Protein AF-A0A2N0TTB9-F1 (afdb_monomer)

Mean predicted aligned error: 6.31 Å

Secondary structure (DSSP, 8-state):
-HHHHHHHHHHHHHHHHHHHHHHHHHHTTT-HHHHHHHHHHHHHHHHHHHT-----PPP-GGGGHHHHHHHHHHHHHHIIIIIS---HHHHHHHHHHHHHHGGGT-TT-HHHHHHHHHHHHHHHHHTS-TTT--SHHHHHHHHHHHHHHHHHTTTSSTT-TTHHHHHHHHHHHHHHHHHHHH-

Solvent-accessible surface area (backbone atoms only — not comparable to full-atom values): 9652 Å² total; per-residue (Å²): 114,69,71,57,53,43,53,51,45,54,50,49,56,51,50,53,53,51,53,51,54,50,52,51,47,68,77,38,69,90,37,67,70,59,47,51,55,50,52,53,51,52,51,52,52,50,54,51,62,75,66,54,72,81,58,87,68,83,88,55,87,75,55,60,59,41,33,56,36,11,46,53,22,17,53,54,11,29,42,36,18,67,73,68,61,61,34,36,67,55,21,25,51,51,53,35,54,58,37,62,54,52,27,71,80,43,77,84,44,68,67,43,63,54,38,29,65,24,22,35,25,14,9,52,42,17,30,51,53,55,89,81,44,76,44,68,68,54,43,54,54,19,37,54,47,20,30,52,50,48,60,61,34,61,55,50,62,71,93,45,84,62,55,50,54,52,40,20,51,52,18,45,53,52,42,48,53,52,52,69,70,78,102

Sequence (183 aa):
MTKIFRRLSFFILILVQFTFLLAIFFDKMNAPLVLIFIGVISVLVSIAYFKAPREEERFFIKDFYLILFAVTGAITTFYINTGLKLGPVIAAGFIGTLASFVPSINKKSKLLKELPPAVYCGAFVGMTSANVAPNLKFILFAEFIAGSILILSKNIFNGFGGKLGTIAFTSIAISSIILYTLF

Radius of gyration: 16.98 Å; Cα contacts (8 Å, |Δi|>4): 218; chains: 1; bounding box: 48×38×42 Å

Foldseek 3Di:
DLVVLQVVLLVVLLVLVVVVLVVVCVVCVVPVVVNVVSVVVNVVVVVCSVPWDQDDDDQDPVLLVLLVLLLVLQVQLLCCCPVVVPALVCSLVVQLVVLVCQCVVPVPDPVSVSNSLSSSLSSLLNRDDCVLVVDVVLSSQLSNQLSVSCSSCVRPCVVNPPVSNSSSVVSSVVSSCVPVVVD

pLDDT: mean 86.35, std 11.21, range [49.69, 98.06]

Structure (mmCIF, N/CA/C/O backbone):
data_AF-A0A2N0TTB9-F1
#
_entry.id   AF-A0A2N0TTB9-F1
#
loop_
_atom_site.group_PDB
_atom_site.id
_atom_site.type_symbol
_atom_site.label_atom_id
_atom_site.label_alt_id
_atom_site.label_comp_id
_atom_site.label_asym_id
_atom_site.label_entity_id
_atom_site.label_seq_id
_atom_site.pdbx_PDB_ins_code
_atom_site.Cartn_x
_atom_site.Cartn_y
_atom_site.Cartn_z
_atom_site.occupancy
_atom_site.B_iso_or_equiv
_atom_site.auth_seq_id
_atom_site.auth_comp_id
_atom_site.auth_asym_id
_atom_site.auth_atom_id
_atom_site.pdbx_PDB_model_num
ATOM 1 N N . MET A 1 1 ? 3.063 -12.570 23.871 1.00 49.69 1 MET A N 1
ATOM 2 C CA . MET A 1 1 ? 3.314 -12.656 22.410 1.00 49.69 1 MET A CA 1
ATOM 3 C C . MET A 1 1 ? 3.130 -11.327 21.670 1.00 49.69 1 MET A C 1
ATOM 5 O O . MET A 1 1 ? 3.977 -10.999 20.855 1.00 49.69 1 MET A O 1
ATOM 9 N N . THR A 1 2 ? 2.121 -10.505 21.975 1.00 61.12 2 THR A N 1
ATOM 10 C CA . THR A 1 2 ? 1.827 -9.233 21.268 1.00 61.12 2 THR A CA 1
ATOM 11 C C . THR A 1 2 ? 2.962 -8.193 21.238 1.00 61.12 2 THR A C 1
ATOM 13 O O . THR A 1 2 ? 3.153 -7.536 20.219 1.00 61.12 2 THR A O 1
ATOM 16 N N . LYS A 1 3 ? 3.777 -8.059 22.299 1.00 64.94 3 LYS A N 1
ATOM 17 C CA . LYS A 1 3 ? 4.901 -7.092 22.323 1.00 64.94 3 LYS A CA 1
ATOM 18 C C . LYS A 1 3 ? 6.015 -7.407 21.310 1.00 64.94 3 LYS A C 1
ATOM 20 O O . LYS A 1 3 ? 6.603 -6.473 20.767 1.00 64.94 3 LYS A O 1
ATOM 25 N N . ILE A 1 4 ? 6.294 -8.689 21.053 1.00 70.56 4 ILE A N 1
ATOM 26 C CA . ILE A 1 4 ? 7.334 -9.131 20.107 1.00 70.56 4 ILE A CA 1
ATOM 27 C C . ILE A 1 4 ? 6.884 -8.913 18.664 1.00 70.56 4 ILE A C 1
ATOM 29 O O . ILE A 1 4 ? 7.604 -8.267 17.912 1.00 70.56 4 ILE A O 1
ATOM 33 N N . PHE A 1 5 ? 5.658 -9.319 18.316 1.00 67.44 5 PHE A N 1
ATOM 34 C CA . PHE A 1 5 ? 5.084 -9.073 16.988 1.00 67.44 5 PHE A CA 1
ATOM 35 C C . PHE A 1 5 ? 4.996 -7.577 16.663 1.00 67.44 5 PHE A C 1
ATOM 37 O O . PHE A 1 5 ? 5.285 -7.167 15.539 1.00 67.44 5 PHE A O 1
ATOM 44 N N . ARG A 1 6 ? 4.682 -6.745 17.667 1.00 66.62 6 ARG A N 1
ATOM 45 C CA . ARG A 1 6 ? 4.667 -5.285 17.528 1.00 66.62 6 ARG A CA 1
ATOM 46 C C . ARG A 1 6 ? 6.053 -4.716 17.232 1.00 66.62 6 ARG A C 1
ATOM 48 O O . ARG A 1 6 ? 6.199 -3.922 16.310 1.00 66.62 6 ARG A O 1
ATOM 55 N N . ARG A 1 7 ? 7.075 -5.111 18.003 1.00 71.50 7 ARG A N 1
ATOM 56 C CA . ARG A 1 7 ? 8.458 -4.676 17.739 1.00 71.50 7 ARG A CA 1
ATOM 57 C C . ARG A 1 7 ? 8.905 -5.123 16.354 1.00 71.50 7 ARG A C 1
ATOM 59 O O . ARG A 1 7 ? 9.425 -4.308 15.608 1.00 71.50 7 ARG A O 1
ATOM 66 N N . LEU A 1 8 ? 8.645 -6.377 16.005 1.00 75.81 8 LEU A N 1
ATOM 67 C CA . LEU A 1 8 ? 9.030 -6.955 14.724 1.00 75.81 8 LEU A CA 1
ATOM 68 C C . LEU A 1 8 ? 8.389 -6.203 13.547 1.00 75.81 8 LEU A C 1
ATOM 70 O O . LEU A 1 8 ? 9.103 -5.775 12.651 1.00 75.81 8 LEU A O 1
ATOM 74 N N . SER A 1 9 ? 7.085 -5.923 13.601 1.00 71.25 9 SER A N 1
ATOM 75 C CA . SER A 1 9 ? 6.390 -5.157 12.553 1.00 71.25 9 SER A CA 1
ATOM 76 C C . SER A 1 9 ? 6.892 -3.709 12.444 1.00 71.25 9 SER A C 1
ATOM 78 O O . SER A 1 9 ? 7.052 -3.196 11.341 1.00 71.25 9 SER A O 1
ATOM 80 N N . PHE A 1 10 ? 7.196 -3.053 13.571 1.00 76.56 10 PHE A N 1
ATOM 81 C CA . PHE A 1 10 ? 7.807 -1.717 13.583 1.00 76.56 10 PHE A CA 1
ATOM 82 C C . PHE A 1 10 ? 9.188 -1.719 12.911 1.00 76.56 10 PHE A C 1
ATOM 84 O O . PHE A 1 10 ? 9.447 -0.888 12.044 1.00 76.56 10 PHE A O 1
ATOM 91 N N . PHE A 1 11 ? 10.053 -2.673 13.272 1.00 80.06 11 PHE A N 1
ATOM 92 C CA . PHE A 1 11 ? 11.383 -2.804 12.672 1.00 80.06 11 PHE A CA 1
ATOM 93 C C . PHE A 1 11 ? 11.312 -3.136 11.181 1.00 80.06 11 PHE A C 1
ATOM 95 O O . PHE A 1 11 ? 12.057 -2.539 10.411 1.00 80.06 11 PHE A O 1
ATOM 102 N N . ILE A 1 12 ? 10.398 -4.019 10.765 1.00 79.56 12 ILE A N 1
ATOM 103 C CA . ILE A 1 12 ? 10.201 -4.362 9.350 1.00 79.56 12 ILE A CA 1
ATOM 104 C C . ILE A 1 12 ? 9.811 -3.126 8.540 1.00 79.56 12 ILE A C 1
ATOM 106 O O . ILE A 1 12 ? 10.448 -2.851 7.529 1.00 79.56 12 ILE A O 1
ATOM 110 N N . LEU A 1 13 ? 8.815 -2.351 8.983 1.00 76.56 13 LEU A N 1
ATOM 111 C CA . LEU A 1 13 ? 8.359 -1.172 8.236 1.00 76.56 13 LEU A CA 1
ATOM 112 C C . LEU A 1 13 ? 9.463 -0.118 8.089 1.00 76.56 13 LEU A C 1
ATOM 114 O O . LEU A 1 13 ? 9.643 0.442 7.009 1.00 76.56 13 LEU A O 1
ATOM 118 N N . ILE A 1 14 ? 10.236 0.117 9.152 1.00 81.81 14 ILE A N 1
ATOM 119 C CA . ILE A 1 14 ? 11.380 1.033 9.109 1.00 81.81 14 ILE A CA 1
ATOM 120 C C . ILE A 1 14 ? 12.448 0.510 8.149 1.00 81.81 14 ILE A C 1
ATOM 122 O O . ILE A 1 14 ? 12.920 1.256 7.293 1.00 81.81 14 ILE A O 1
ATOM 126 N N . LEU A 1 15 ? 12.810 -0.768 8.260 1.00 85.38 15 LEU A N 1
ATOM 127 C CA . LEU A 1 15 ? 13.840 -1.382 7.429 1.00 85.38 15 LEU A CA 1
ATOM 128 C C . LEU A 1 15 ? 13.467 -1.327 5.943 1.00 85.38 15 LEU A C 1
ATOM 130 O O . LEU A 1 15 ? 14.303 -0.957 5.120 1.00 85.38 15 LEU A O 1
ATOM 134 N N . VAL A 1 16 ? 12.211 -1.610 5.594 1.00 83.69 16 VAL A N 1
ATOM 135 C CA . VAL A 1 16 ? 11.727 -1.497 4.210 1.00 83.69 16 VAL A CA 1
ATOM 136 C C . VAL A 1 16 ? 11.787 -0.048 3.718 1.00 83.69 16 VAL A C 1
ATOM 138 O O . VAL A 1 16 ? 12.250 0.210 2.610 1.00 83.69 16 VAL A O 1
ATOM 141 N N . GLN A 1 17 ? 11.389 0.921 4.543 1.00 82.50 17 GLN A N 1
ATOM 142 C CA . GLN A 1 17 ? 11.438 2.330 4.150 1.00 82.50 17 GLN A CA 1
ATOM 143 C C . GLN A 1 17 ? 12.877 2.807 3.887 1.00 82.50 17 GLN A C 1
ATOM 145 O O . GLN A 1 17 ? 13.133 3.481 2.891 1.00 82.50 17 GLN A O 1
ATOM 150 N N . PHE A 1 18 ? 13.828 2.449 4.754 1.00 83.94 18 PHE A N 1
ATOM 151 C CA . PHE A 1 18 ? 15.233 2.832 4.582 1.00 83.94 18 PHE A CA 1
ATOM 152 C C . PHE A 1 18 ? 15.904 2.112 3.415 1.00 83.94 18 PHE A C 1
ATOM 154 O O . PHE A 1 18 ? 16.656 2.743 2.677 1.00 83.94 18 PHE A O 1
ATOM 161 N N . THR A 1 19 ? 15.618 0.824 3.209 1.00 86.25 19 THR A N 1
ATOM 162 C CA . THR A 1 19 ? 16.132 0.088 2.041 1.00 86.25 19 THR A CA 1
ATOM 163 C C . THR A 1 19 ? 15.615 0.687 0.736 1.00 86.25 19 THR A C 1
ATOM 165 O O . THR A 1 19 ? 16.394 0.853 -0.199 1.00 86.25 19 THR A O 1
ATOM 168 N N . PHE A 1 20 ? 14.351 1.114 0.689 1.00 84.12 20 PHE A N 1
ATOM 169 C CA . PHE A 1 20 ? 13.801 1.821 -0.466 1.00 84.12 20 PHE A CA 1
ATOM 170 C C . PHE A 1 20 ? 14.484 3.174 -0.714 1.00 84.12 20 PHE A C 1
ATOM 172 O O . PHE A 1 20 ? 14.891 3.460 -1.838 1.00 84.12 20 PHE A O 1
ATOM 179 N N . LEU A 1 21 ? 14.681 3.994 0.325 1.00 86.25 21 LEU A N 1
ATOM 180 C CA . LEU A 1 21 ? 15.388 5.276 0.189 1.00 86.25 21 LEU A CA 1
ATOM 181 C C . LEU A 1 21 ? 16.846 5.091 -0.259 1.00 86.25 21 LEU A C 1
ATOM 183 O O . LEU A 1 21 ? 17.324 5.849 -1.103 1.00 86.25 21 LEU A O 1
ATOM 187 N N . LEU A 1 22 ? 17.535 4.069 0.259 1.00 86.44 22 LEU A N 1
ATOM 188 C CA . LEU A 1 22 ? 18.883 3.701 -0.180 1.00 86.44 22 LEU A CA 1
ATOM 189 C C . LEU A 1 22 ? 18.901 3.260 -1.647 1.00 86.44 22 LEU A C 1
ATOM 191 O O . LEU A 1 22 ? 19.789 3.671 -2.387 1.00 86.44 22 LEU A O 1
ATOM 195 N N . ALA A 1 23 ? 17.914 2.480 -2.093 1.00 87.31 23 ALA A N 1
ATOM 196 C CA . ALA A 1 23 ? 17.815 2.074 -3.493 1.00 87.31 23 ALA A CA 1
ATOM 197 C C . ALA A 1 23 ? 17.676 3.287 -4.430 1.00 87.31 23 ALA A C 1
ATOM 199 O O . ALA A 1 23 ? 18.379 3.365 -5.436 1.00 87.31 23 ALA A O 1
ATOM 200 N N . ILE A 1 24 ? 16.841 4.273 -4.075 1.00 86.50 24 ILE A N 1
ATOM 201 C CA . ILE A 1 24 ? 16.707 5.508 -4.869 1.00 86.50 24 ILE A CA 1
ATOM 202 C C . ILE A 1 24 ? 18.015 6.311 -4.856 1.00 86.50 24 ILE A C 1
ATOM 204 O O . ILE A 1 24 ? 18.403 6.865 -5.884 1.00 86.50 24 ILE A O 1
ATOM 208 N N . PHE A 1 25 ? 18.712 6.367 -3.718 1.00 87.38 25 PHE A N 1
ATOM 209 C CA . PHE A 1 25 ? 20.001 7.052 -3.612 1.00 87.38 25 PHE A CA 1
ATOM 210 C C . PHE A 1 25 ? 21.026 6.492 -4.610 1.00 87.38 25 PHE A C 1
ATOM 212 O O . PHE A 1 25 ? 21.654 7.265 -5.334 1.00 87.38 25 PHE A O 1
ATOM 219 N N . PHE A 1 26 ? 21.149 5.163 -4.702 1.00 88.06 26 PHE A N 1
ATOM 220 C CA . PHE A 1 26 ? 22.044 4.516 -5.667 1.00 88.06 26 PHE A CA 1
ATOM 221 C C . PHE A 1 26 ? 21.595 4.717 -7.120 1.00 88.06 26 PHE A C 1
ATOM 223 O O . PHE A 1 26 ? 22.432 4.971 -7.983 1.00 88.06 26 PHE A O 1
ATOM 230 N N . ASP A 1 27 ? 20.290 4.676 -7.399 1.00 89.44 27 ASP A N 1
ATOM 231 C CA . ASP A 1 27 ? 19.760 4.873 -8.757 1.00 89.44 27 ASP A CA 1
ATOM 232 C C . ASP A 1 27 ? 19.931 6.319 -9.269 1.00 89.44 27 ASP A C 1
ATOM 234 O O . ASP A 1 27 ? 20.019 6.568 -10.473 1.00 89.44 27 ASP A O 1
ATOM 238 N N . LYS A 1 28 ? 19.986 7.303 -8.362 1.00 91.44 28 LYS A N 1
ATOM 239 C CA . LYS A 1 28 ? 20.002 8.739 -8.693 1.00 91.44 28 LYS A CA 1
ATOM 240 C C . LYS A 1 28 ? 21.283 9.464 -8.281 1.00 91.44 28 LYS A C 1
ATOM 242 O O . LYS A 1 28 ? 21.262 10.686 -8.137 1.00 91.44 28 LYS A O 1
ATOM 247 N N . MET A 1 29 ? 22.413 8.755 -8.194 1.00 87.88 29 MET A N 1
ATOM 248 C CA . MET A 1 29 ? 23.724 9.341 -7.850 1.00 87.88 29 MET A CA 1
ATOM 249 C C . MET A 1 29 ? 24.127 10.535 -8.733 1.00 87.88 29 MET A C 1
ATOM 251 O O . MET A 1 29 ? 24.797 11.451 -8.267 1.00 87.88 29 MET A O 1
ATOM 255 N N . ASN A 1 30 ? 23.674 10.565 -9.988 1.00 89.62 30 ASN A N 1
ATOM 256 C CA . ASN A 1 30 ? 24.011 11.625 -10.942 1.00 89.62 30 ASN A CA 1
ATOM 257 C C . ASN A 1 30 ? 23.133 12.888 -10.816 1.00 89.62 30 ASN A C 1
ATOM 259 O O . ASN A 1 30 ? 23.355 13.858 -11.536 1.00 89.62 30 ASN A O 1
ATOM 263 N N . ALA A 1 31 ? 22.125 12.897 -9.937 1.00 92.19 31 ALA A N 1
ATOM 264 C CA . ALA A 1 31 ? 21.161 13.989 -9.802 1.00 92.19 31 ALA A CA 1
ATOM 265 C C . ALA A 1 31 ? 21.241 14.628 -8.397 1.00 92.19 31 ALA A C 1
ATOM 267 O O . ALA A 1 31 ? 20.483 14.244 -7.502 1.00 92.19 31 ALA A O 1
ATOM 268 N N . PRO A 1 32 ? 22.105 15.639 -8.176 1.00 87.62 32 PRO A N 1
ATOM 269 C CA . PRO A 1 32 ? 22.398 16.162 -6.836 1.00 87.62 32 PRO A CA 1
ATOM 270 C C . PRO A 1 32 ? 21.169 16.748 -6.127 1.00 87.62 32 PRO A C 1
ATOM 272 O O . PRO A 1 32 ? 21.015 16.581 -4.920 1.00 87.62 32 PRO A O 1
ATOM 275 N N . LEU A 1 33 ? 20.247 17.368 -6.871 1.00 90.31 33 LEU A N 1
ATOM 276 C CA . LEU A 1 33 ? 18.984 17.869 -6.318 1.00 90.31 33 LEU A CA 1
ATOM 277 C C . LEU A 1 33 ? 18.127 16.739 -5.732 1.00 90.31 33 LEU A C 1
ATOM 279 O O . LEU A 1 33 ? 17.595 16.875 -4.634 1.00 90.31 33 LEU A O 1
ATOM 283 N N . VAL A 1 34 ? 18.029 15.606 -6.434 1.00 88.38 34 VAL A N 1
ATOM 284 C CA . VAL A 1 34 ? 17.254 14.441 -5.980 1.00 88.38 34 VAL A CA 1
ATOM 285 C C . VAL A 1 34 ? 17.867 13.860 -4.705 1.00 88.38 34 VAL A C 1
ATOM 287 O O . VAL A 1 34 ? 17.137 13.548 -3.765 1.00 88.38 34 VAL A O 1
ATOM 290 N N . LEU A 1 35 ? 19.199 13.796 -4.625 1.00 88.06 35 LEU A N 1
ATOM 291 C CA . LEU A 1 35 ? 19.911 13.328 -3.432 1.00 88.06 35 LEU A CA 1
ATOM 292 C C . LEU A 1 35 ? 19.659 14.226 -2.213 1.00 88.06 35 LEU A C 1
ATOM 294 O O . LEU A 1 35 ? 19.428 13.711 -1.119 1.00 88.06 35 LEU A O 1
ATOM 298 N N . ILE A 1 36 ? 19.638 15.551 -2.395 1.00 89.44 36 ILE A N 1
ATOM 299 C CA . ILE A 1 36 ? 19.309 16.501 -1.319 1.00 89.44 36 ILE A CA 1
ATOM 300 C C . ILE A 1 36 ? 17.876 16.270 -0.825 1.00 89.44 36 ILE A C 1
ATOM 302 O O . ILE A 1 36 ? 17.660 16.141 0.380 1.00 89.44 36 ILE A O 1
ATOM 306 N N . PHE A 1 37 ? 16.904 16.156 -1.736 1.00 89.69 37 PHE A N 1
ATOM 307 C CA . PHE A 1 37 ? 15.510 15.874 -1.372 1.00 89.69 37 PHE A CA 1
ATOM 308 C C . PHE A 1 37 ? 15.368 14.557 -0.598 1.00 89.69 37 PHE A C 1
ATOM 310 O O . PHE A 1 37 ? 14.690 14.521 0.430 1.00 89.69 37 PHE A O 1
ATOM 317 N N . ILE A 1 38 ? 16.038 13.490 -1.040 1.00 89.50 38 ILE A N 1
ATOM 318 C CA . ILE A 1 38 ? 16.037 12.188 -0.353 1.00 89.50 38 ILE A CA 1
ATOM 319 C C . ILE A 1 38 ? 16.674 12.298 1.033 1.00 89.50 38 ILE A C 1
ATOM 321 O O . ILE A 1 38 ? 16.128 11.757 1.994 1.00 89.50 38 ILE A O 1
ATOM 325 N N . GLY A 1 39 ? 17.790 13.022 1.158 1.00 86.81 39 GLY A N 1
ATOM 326 C CA . GLY A 1 39 ? 18.451 13.269 2.439 1.00 86.81 39 GLY A CA 1
ATOM 327 C C . GLY A 1 39 ? 17.522 13.961 3.437 1.00 86.81 39 GLY A C 1
ATOM 328 O O . GLY A 1 39 ? 17.359 13.487 4.562 1.00 86.81 39 GLY A O 1
ATOM 329 N N . VAL A 1 40 ? 16.835 15.023 3.004 1.00 90.25 40 VAL A N 1
ATOM 330 C CA . VAL A 1 40 ? 15.853 15.745 3.831 1.00 90.25 40 VAL A CA 1
ATOM 331 C C . VAL A 1 40 ? 14.692 14.833 4.234 1.00 90.25 40 VAL A C 1
ATOM 333 O O . VAL A 1 40 ? 14.351 14.767 5.416 1.00 90.25 40 VAL A O 1
ATOM 336 N N . ILE A 1 41 ? 14.110 14.085 3.289 1.00 87.81 41 ILE A N 1
ATOM 337 C CA . ILE A 1 41 ? 13.015 13.144 3.573 1.00 87.81 41 ILE A CA 1
ATOM 338 C C . ILE A 1 41 ? 13.462 12.079 4.581 1.00 87.81 41 ILE A C 1
ATOM 340 O O . ILE A 1 41 ? 12.730 11.794 5.525 1.00 87.81 41 ILE A O 1
ATOM 344 N N . SER A 1 42 ? 14.668 11.529 4.435 1.00 85.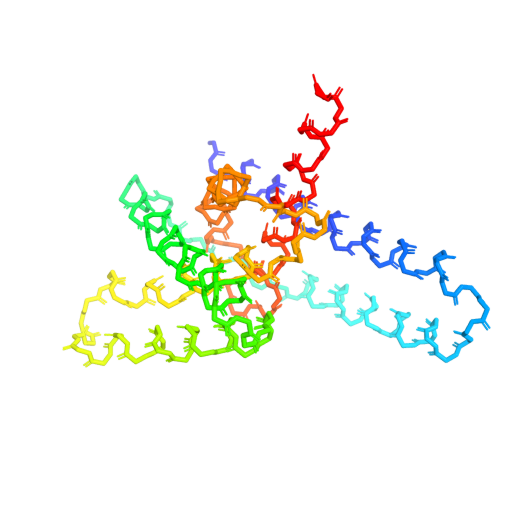50 42 SER A N 1
ATOM 345 C CA . SER A 1 42 ? 15.219 10.515 5.342 1.00 85.50 42 SER A CA 1
ATOM 346 C C . SER A 1 42 ? 15.359 11.033 6.780 1.00 85.50 42 SER A C 1
ATOM 348 O O . SER A 1 42 ? 14.960 10.359 7.736 1.00 85.50 42 SER A O 1
ATOM 350 N N . VAL A 1 43 ? 15.842 12.269 6.952 1.00 87.25 43 VAL A N 1
ATOM 351 C CA . VAL A 1 43 ? 15.940 12.916 8.271 1.00 87.25 43 VAL A CA 1
ATOM 352 C C . VAL A 1 43 ? 14.552 13.160 8.868 1.00 87.25 43 VAL A C 1
ATOM 354 O O . VAL A 1 43 ? 14.315 12.813 10.026 1.00 87.25 43 VAL A O 1
ATOM 357 N N . LEU A 1 44 ? 13.612 13.699 8.086 1.00 87.31 44 LEU A N 1
ATOM 358 C CA . LEU A 1 44 ? 12.242 13.954 8.547 1.00 87.31 44 LEU A CA 1
ATOM 359 C C . LEU A 1 44 ? 11.529 12.665 8.967 1.00 87.31 44 LEU A C 1
ATOM 361 O O . LEU A 1 44 ? 10.911 12.623 10.032 1.00 87.31 44 LEU A O 1
ATOM 365 N N . VAL A 1 45 ? 11.659 11.602 8.171 1.00 82.31 45 VAL A N 1
ATOM 366 C CA . VAL A 1 45 ? 11.112 10.272 8.474 1.00 82.31 45 VAL A CA 1
ATOM 367 C C . VAL A 1 45 ? 11.737 9.708 9.750 1.00 82.31 45 VAL A C 1
ATOM 369 O O . VAL A 1 45 ? 11.017 9.195 10.606 1.00 82.31 45 VAL A O 1
ATOM 372 N N . SER A 1 46 ? 13.049 9.871 9.938 1.00 82.31 46 SER A N 1
ATOM 373 C CA . SER A 1 46 ? 13.736 9.458 11.169 1.00 82.31 46 SER A CA 1
ATOM 374 C C . SER A 1 46 ? 13.161 10.169 12.396 1.00 82.31 46 SER A C 1
ATOM 376 O O . SER A 1 46 ? 12.779 9.517 13.368 1.00 82.31 46 SER A O 1
ATOM 378 N N . ILE A 1 47 ? 13.025 11.499 12.345 1.00 84.06 47 ILE A N 1
ATOM 379 C CA . ILE A 1 47 ? 12.447 12.299 13.439 1.00 84.06 47 ILE A CA 1
ATOM 380 C C . ILE A 1 47 ? 11.001 11.875 13.720 1.00 84.06 47 ILE A C 1
ATOM 382 O O . ILE A 1 47 ? 10.614 11.730 14.884 1.00 84.06 47 ILE A O 1
ATOM 386 N N . ALA A 1 48 ? 10.210 11.652 12.670 1.00 80.88 48 ALA A N 1
ATOM 387 C CA . ALA A 1 48 ? 8.832 11.192 12.779 1.00 80.88 48 ALA A CA 1
ATOM 388 C C . ALA A 1 48 ? 8.757 9.836 13.502 1.00 80.88 48 ALA A C 1
ATOM 390 O O . ALA A 1 48 ? 7.953 9.673 14.421 1.00 80.88 48 ALA A O 1
ATOM 391 N N . TYR A 1 49 ? 9.646 8.896 13.170 1.00 77.69 49 TYR A N 1
ATOM 392 C CA . TYR A 1 49 ? 9.721 7.597 13.839 1.00 77.69 49 TYR A CA 1
ATOM 393 C C . TYR A 1 49 ? 10.142 7.687 15.308 1.00 77.69 49 TYR A C 1
ATOM 395 O O . TYR A 1 49 ? 9.584 6.961 16.133 1.00 77.69 49 TYR A O 1
ATOM 403 N N . PHE A 1 50 ? 11.062 8.588 15.667 1.00 76.56 50 PHE A N 1
ATOM 404 C CA . PHE A 1 50 ? 11.445 8.806 17.069 1.00 76.56 50 PHE A CA 1
ATOM 405 C C . PHE A 1 50 ? 10.308 9.391 17.913 1.00 76.56 50 PHE A C 1
ATOM 407 O O . PHE A 1 50 ? 10.179 9.046 19.087 1.00 76.56 50 PHE A O 1
ATOM 414 N N . LYS A 1 51 ? 9.469 10.251 17.326 1.00 77.81 51 LYS A N 1
ATOM 415 C CA . LYS A 1 51 ? 8.341 10.897 18.015 1.00 77.81 51 LYS A CA 1
ATOM 416 C C . LYS A 1 51 ? 7.040 10.092 17.969 1.00 77.81 51 LYS A C 1
ATOM 418 O O . LYS A 1 51 ? 6.041 10.555 18.510 1.00 77.81 51 LYS A O 1
ATOM 423 N N . ALA A 1 52 ? 7.026 8.919 17.336 1.00 68.69 52 ALA A N 1
ATOM 424 C CA . ALA A 1 52 ? 5.804 8.155 17.118 1.00 68.69 52 ALA A CA 1
ATOM 425 C C . ALA A 1 52 ? 5.166 7.652 18.428 1.00 68.69 52 ALA A C 1
ATOM 427 O O . ALA A 1 52 ? 5.744 6.767 19.075 1.00 68.69 52 ALA A O 1
ATOM 428 N N . PRO A 1 53 ? 3.971 8.154 18.822 1.00 63.12 53 PRO A N 1
ATOM 429 C CA . PRO A 1 53 ? 3.226 7.600 19.944 1.00 63.12 53 PRO A CA 1
ATOM 430 C C . PRO A 1 53 ? 2.936 6.112 19.726 1.00 63.12 53 PRO A C 1
ATOM 432 O O . PRO A 1 53 ? 2.538 5.671 18.645 1.00 63.12 53 PRO A O 1
ATOM 435 N N . ARG A 1 54 ? 3.158 5.321 20.778 1.00 61.69 54 ARG A N 1
ATOM 436 C CA . ARG A 1 54 ? 2.862 3.887 20.811 1.00 61.69 54 ARG A CA 1
ATOM 437 C C . ARG A 1 54 ? 1.575 3.686 21.592 1.00 61.69 54 ARG A C 1
ATOM 439 O O . ARG A 1 54 ? 1.620 3.588 22.814 1.00 61.69 54 ARG A O 1
ATOM 446 N N . GLU A 1 55 ? 0.449 3.620 20.898 1.00 57.25 55 GLU A N 1
ATOM 447 C CA . GLU A 1 55 ? -0.814 3.281 21.551 1.00 57.25 55 GLU A CA 1
ATOM 448 C C . GLU A 1 55 ? -0.970 1.764 21.710 1.00 57.25 55 GLU A C 1
ATOM 450 O O . GLU A 1 55 ? -0.620 0.971 20.830 1.00 57.25 55 GLU A O 1
ATOM 455 N N . GLU A 1 56 ? -1.465 1.339 22.871 1.00 52.69 56 GLU A N 1
ATOM 456 C CA . GLU A 1 56 ? -1.713 -0.067 23.182 1.00 52.69 56 GLU A CA 1
ATOM 457 C C . GLU A 1 56 ? -3.180 -0.424 22.929 1.00 52.69 56 GLU A C 1
ATOM 459 O O . GLU A 1 56 ? -3.952 -0.620 23.862 1.00 52.69 56 GLU A O 1
ATOM 464 N N . GLU A 1 57 ? -3.584 -0.560 21.666 1.00 54.62 57 GLU A N 1
ATOM 465 C CA . GLU A 1 57 ? -4.833 -1.271 21.373 1.00 54.62 57 GLU A CA 1
ATOM 466 C C . GLU A 1 57 ? -4.602 -2.793 21.394 1.00 54.62 57 GLU A C 1
ATOM 468 O O . GLU A 1 57 ? -3.527 -3.302 21.048 1.00 54.62 57 GLU A O 1
ATOM 473 N N . ARG A 1 58 ? -5.598 -3.552 21.869 1.00 53.06 58 ARG A N 1
ATOM 474 C CA . ARG A 1 58 ? -5.537 -5.020 21.904 1.00 53.06 58 ARG A CA 1
ATOM 475 C C . ARG A 1 58 ? -5.854 -5.581 20.522 1.00 53.06 58 ARG A C 1
ATOM 477 O O . ARG A 1 58 ? -6.809 -5.174 19.878 1.00 53.06 58 ARG A O 1
ATOM 484 N N . PHE A 1 59 ? -5.041 -6.545 20.114 1.00 52.62 59 PHE A N 1
ATOM 485 C CA . PHE A 1 59 ? -5.248 -7.385 18.942 1.00 52.62 59 PHE A CA 1
ATOM 486 C C . PHE A 1 59 ? -6.541 -8.199 19.106 1.00 52.62 59 PHE A C 1
ATOM 488 O O . PHE A 1 59 ? -6.682 -8.881 20.125 1.00 52.62 59 PHE A O 1
ATOM 495 N N . PHE A 1 60 ? -7.464 -8.165 18.142 1.00 57.00 60 PHE A N 1
ATOM 496 C CA . PHE A 1 60 ? -8.671 -8.995 18.188 1.00 57.00 60 PHE A CA 1
ATOM 497 C C . PHE A 1 60 ? -8.770 -9.874 16.940 1.00 57.00 60 PHE A C 1
ATOM 499 O O . PHE A 1 60 ? -8.621 -9.412 15.820 1.00 57.00 60 PHE A O 1
ATOM 506 N N . ILE A 1 61 ? -9.126 -11.149 17.124 1.00 56.16 61 ILE A N 1
ATOM 507 C CA . ILE A 1 61 ? -9.396 -12.118 16.037 1.00 56.16 61 ILE A CA 1
ATOM 508 C C . ILE A 1 61 ? -10.472 -11.597 15.061 1.00 56.16 61 ILE A C 1
ATOM 510 O O . ILE A 1 61 ? -10.521 -11.990 13.899 1.00 56.16 61 ILE A O 1
ATOM 514 N N . LYS A 1 62 ? -11.302 -10.650 15.517 1.00 63.53 62 LYS A N 1
ATOM 515 C CA . LYS A 1 62 ? -12.286 -9.959 14.687 1.00 63.53 62 LYS A CA 1
ATOM 516 C C . LYS A 1 62 ? -11.648 -9.207 13.514 1.00 63.53 62 LYS A C 1
ATOM 518 O O . LYS A 1 62 ? -12.313 -9.091 12.504 1.00 63.53 62 LYS A O 1
ATOM 523 N N . ASP A 1 63 ? -10.380 -8.805 13.570 1.00 78.12 63 ASP A N 1
ATOM 524 C CA . ASP A 1 63 ? -9.724 -7.968 12.552 1.00 78.12 63 ASP A CA 1
ATOM 525 C C . ASP A 1 63 ? -9.556 -8.635 11.169 1.00 78.12 63 ASP A C 1
ATOM 527 O O . ASP A 1 63 ? -9.178 -7.968 10.208 1.00 78.12 63 ASP A O 1
ATOM 531 N N . PHE A 1 64 ? -9.885 -9.924 11.019 1.00 84.69 64 PHE A N 1
ATOM 532 C CA . PHE A 1 64 ? -9.816 -10.630 9.734 1.00 84.69 64 PHE A CA 1
ATOM 533 C C . PHE A 1 64 ? -10.703 -10.002 8.641 1.00 84.69 64 PHE A C 1
ATOM 535 O O . PHE A 1 64 ? -10.357 -10.063 7.462 1.00 84.69 64 PHE A O 1
ATOM 542 N N . TYR A 1 65 ? -11.801 -9.323 9.009 1.00 88.50 65 TYR A N 1
ATOM 543 C CA . TYR A 1 65 ? -12.623 -8.586 8.035 1.00 88.50 65 TYR A CA 1
ATOM 544 C C . TYR A 1 65 ? -11.841 -7.486 7.301 1.00 88.50 65 TYR A C 1
ATOM 546 O O . TYR A 1 65 ? -12.214 -7.118 6.189 1.00 88.50 65 TYR A O 1
ATOM 554 N N . LEU A 1 66 ? -10.746 -6.976 7.880 1.00 90.62 66 LEU A N 1
ATOM 555 C CA . LEU A 1 66 ? -9.903 -5.971 7.234 1.00 90.62 66 LEU A CA 1
ATOM 556 C C . LEU A 1 66 ? -9.230 -6.523 5.980 1.00 90.62 66 LEU A C 1
ATOM 558 O O . LEU A 1 66 ? -9.135 -5.796 4.999 1.00 90.62 66 LEU A O 1
ATOM 562 N N . ILE A 1 67 ? -8.829 -7.800 5.980 1.00 93.81 67 ILE A N 1
ATOM 563 C CA . ILE A 1 67 ? -8.272 -8.445 4.783 1.00 93.81 67 ILE A CA 1
ATOM 564 C C . ILE A 1 67 ? -9.325 -8.463 3.678 1.00 93.81 67 ILE A C 1
ATOM 566 O O . ILE A 1 67 ? -9.022 -8.111 2.547 1.00 93.81 67 ILE A O 1
ATOM 570 N N . LEU A 1 68 ? -10.576 -8.806 3.998 1.00 93.94 68 LEU A N 1
ATOM 571 C CA . LEU A 1 68 ? -11.655 -8.824 3.006 1.00 93.94 68 LEU A CA 1
ATOM 572 C C . LEU A 1 68 ? -11.886 -7.434 2.402 1.00 93.94 68 LEU A C 1
ATOM 574 O O . LEU A 1 68 ? -11.979 -7.304 1.183 1.00 93.94 68 LEU A O 1
ATOM 578 N N . PHE A 1 69 ? -11.924 -6.384 3.227 1.00 94.88 69 PHE A N 1
ATOM 579 C CA . PHE A 1 69 ? -12.049 -5.013 2.724 1.00 94.88 69 PHE A CA 1
ATOM 580 C C . PHE A 1 69 ? -10.854 -4.597 1.869 1.00 94.88 69 PHE A C 1
ATOM 582 O O . PHE A 1 69 ? -11.037 -4.011 0.802 1.00 94.88 69 PHE A O 1
ATOM 589 N N . ALA A 1 70 ? -9.643 -4.941 2.287 1.00 96.38 70 ALA A N 1
ATOM 590 C CA . ALA A 1 70 ? -8.442 -4.633 1.532 1.00 96.38 70 ALA A CA 1
ATOM 591 C C . ALA A 1 70 ? -8.440 -5.360 0.166 1.00 96.38 70 ALA A C 1
ATOM 593 O O . ALA A 1 70 ? -8.308 -4.713 -0.873 1.00 96.38 70 ALA A O 1
ATOM 594 N N . VAL A 1 71 ? -8.830 -6.640 0.127 1.00 97.12 71 VAL A N 1
ATOM 595 C CA . VAL A 1 71 ? -9.059 -7.404 -1.115 1.00 97.12 71 VAL A CA 1
ATOM 596 C C . VAL A 1 71 ? -10.061 -6.725 -2.046 1.00 97.12 71 VAL A C 1
ATOM 598 O O . VAL A 1 71 ? -9.801 -6.625 -3.246 1.00 97.12 71 VAL A O 1
ATOM 601 N N . THR A 1 72 ? -11.178 -6.196 -1.534 1.00 96.75 72 THR A N 1
ATOM 602 C CA . THR A 1 72 ? -12.122 -5.457 -2.394 1.00 96.75 72 THR A CA 1
ATOM 603 C C . THR A 1 72 ? -11.489 -4.205 -3.005 1.00 96.75 72 THR A C 1
ATOM 605 O O . THR A 1 72 ? -11.666 -3.952 -4.199 1.00 96.75 72 THR A O 1
ATOM 608 N N . GLY A 1 73 ? -10.694 -3.459 -2.233 1.00 97.31 73 GLY A N 1
ATOM 609 C CA . GLY A 1 73 ? -9.935 -2.310 -2.727 1.00 97.31 73 GLY A CA 1
ATOM 610 C C . GLY A 1 73 ? -8.931 -2.690 -3.814 1.00 97.31 73 GLY A C 1
ATOM 611 O O . GLY A 1 73 ? -8.887 -2.046 -4.862 1.00 97.31 73 GLY A O 1
ATOM 612 N N . ALA A 1 74 ? -8.183 -3.774 -3.612 1.00 97.75 74 ALA A N 1
ATOM 613 C CA . ALA A 1 74 ? -7.205 -4.266 -4.578 1.00 97.75 74 ALA A CA 1
ATOM 614 C C . ALA A 1 74 ? -7.845 -4.711 -5.897 1.00 97.75 74 ALA A C 1
ATOM 616 O O . ALA A 1 74 ? -7.408 -4.274 -6.961 1.00 97.75 74 ALA A O 1
ATOM 617 N N . ILE A 1 75 ? -8.909 -5.522 -5.846 1.00 97.75 75 ILE A N 1
ATOM 618 C CA . ILE A 1 75 ? -9.600 -6.022 -7.047 1.00 97.75 75 ILE A CA 1
ATOM 619 C C . ILE A 1 75 ? -10.176 -4.860 -7.860 1.00 97.75 75 ILE A C 1
ATOM 621 O O . ILE A 1 75 ? -9.944 -4.764 -9.065 1.00 97.75 75 ILE A O 1
ATOM 625 N N . THR A 1 76 ? -10.921 -3.969 -7.202 1.00 97.50 76 THR A N 1
ATOM 626 C CA . THR A 1 76 ? -11.557 -2.824 -7.867 1.00 97.50 76 THR A CA 1
ATOM 627 C C . THR A 1 76 ? -10.523 -1.872 -8.462 1.00 97.50 76 THR A C 1
ATOM 629 O O . THR A 1 76 ? -10.657 -1.467 -9.616 1.00 97.50 76 THR A O 1
ATOM 632 N N . THR A 1 77 ? -9.448 -1.576 -7.729 1.00 97.88 77 THR A N 1
ATOM 633 C CA . THR A 1 77 ? -8.380 -0.689 -8.208 1.00 97.88 77 THR A CA 1
ATOM 634 C C . THR A 1 77 ? -7.616 -1.318 -9.364 1.00 97.88 77 THR A C 1
ATOM 636 O O . THR A 1 77 ? -7.384 -0.648 -10.367 1.00 97.88 77 THR A O 1
ATOM 639 N N . PHE A 1 78 ? -7.289 -2.609 -9.281 1.00 97.25 78 PHE A N 1
ATOM 640 C CA . PHE A 1 78 ? -6.647 -3.338 -10.372 1.00 97.25 78 PHE A CA 1
ATOM 641 C C . PHE A 1 78 ? -7.505 -3.332 -11.638 1.00 97.25 78 PHE A C 1
ATOM 643 O O . PHE A 1 78 ? -6.986 -3.081 -1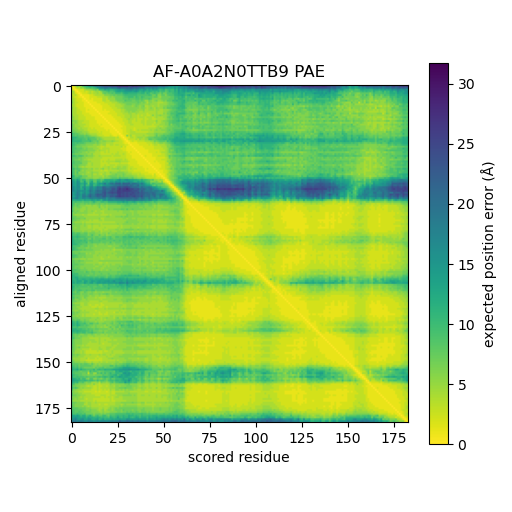2.725 1.00 97.25 78 PHE A O 1
ATOM 650 N N . TYR A 1 79 ? -8.817 -3.546 -11.510 1.00 96.44 79 TYR A N 1
ATOM 651 C CA . TYR A 1 79 ? -9.739 -3.518 -12.645 1.00 96.44 79 TYR A CA 1
ATOM 652 C C . TYR A 1 79 ? -9.826 -2.130 -13.295 1.00 96.44 79 TYR A C 1
ATOM 654 O O . TYR A 1 79 ? -9.761 -2.014 -14.518 1.00 96.44 79 TYR A O 1
ATOM 662 N N . ILE A 1 80 ? -9.916 -1.061 -12.501 1.00 96.44 80 ILE A N 1
ATOM 663 C CA . ILE A 1 80 ? -9.946 0.314 -13.024 1.00 96.44 80 ILE A CA 1
ATOM 664 C C . ILE A 1 80 ? -8.600 0.686 -13.673 1.00 96.44 80 ILE A C 1
ATOM 666 O O . ILE A 1 80 ? -8.568 1.296 -14.743 1.00 96.44 80 ILE A O 1
ATOM 670 N N . ASN A 1 81 ? -7.489 0.289 -13.053 1.00 95.81 81 ASN A N 1
ATOM 671 C CA . ASN A 1 81 ? -6.139 0.554 -13.540 1.00 95.81 81 ASN A CA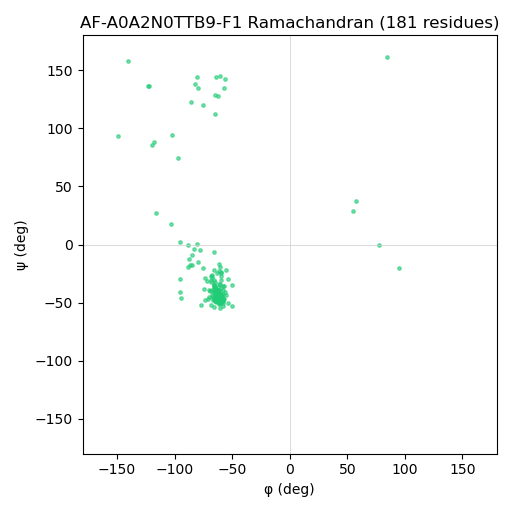 1
ATOM 672 C C . ASN A 1 81 ? -5.859 -0.172 -14.868 1.00 95.81 81 ASN A C 1
ATOM 674 O O . ASN A 1 81 ? -5.485 0.463 -15.851 1.00 95.81 81 ASN A O 1
ATOM 678 N N . THR A 1 82 ? -6.067 -1.492 -14.911 1.00 92.88 82 THR A N 1
ATOM 679 C CA . THR A 1 82 ? -5.662 -2.347 -16.042 1.00 92.88 82 THR A CA 1
ATOM 680 C C . THR A 1 82 ? -6.777 -2.590 -17.056 1.00 92.88 82 THR A C 1
ATOM 682 O O . THR A 1 82 ? -6.528 -2.543 -18.260 1.00 92.88 82 THR A O 1
ATOM 685 N N . GLY A 1 83 ? -8.010 -2.809 -16.592 1.00 89.69 83 GLY A N 1
ATOM 686 C CA . GLY A 1 83 ? -9.174 -3.073 -17.438 1.00 89.69 83 GLY A CA 1
ATOM 687 C C . GLY A 1 83 ? -9.712 -1.807 -18.099 1.00 89.69 83 GLY A C 1
ATOM 688 O O . GLY A 1 83 ? -9.845 -1.762 -19.320 1.00 89.69 83 GLY A O 1
ATOM 689 N N . LEU A 1 84 ? -9.970 -0.755 -17.311 1.00 93.19 84 LEU A N 1
ATOM 690 C CA . LEU A 1 84 ? -10.464 0.533 -17.830 1.00 93.19 84 LEU A CA 1
ATOM 691 C C . LEU A 1 84 ? -9.349 1.467 -18.325 1.00 93.19 84 LEU A C 1
ATOM 693 O O . LEU A 1 84 ? -9.647 2.493 -18.930 1.00 93.19 84 LEU A O 1
ATOM 697 N N . LYS A 1 85 ? -8.075 1.128 -18.078 1.00 92.62 85 LYS A N 1
ATOM 698 C CA . LYS A 1 85 ? -6.893 1.907 -18.494 1.00 92.62 85 LYS A CA 1
ATOM 699 C C . LYS A 1 85 ? -6.911 3.369 -18.026 1.00 92.62 85 LYS A C 1
ATOM 701 O O . LYS A 1 85 ? -6.300 4.229 -18.653 1.00 92.62 85 LYS A O 1
ATOM 706 N N . LEU A 1 86 ? -7.568 3.649 -16.898 1.00 92.69 86 LEU A N 1
ATOM 707 C CA . LEU A 1 86 ? -7.608 4.989 -16.295 1.00 92.69 86 LEU A CA 1
ATOM 708 C C . LEU A 1 86 ? -6.314 5.336 -15.540 1.00 92.69 86 LEU A C 1
ATOM 710 O O . LEU A 1 86 ? -6.133 6.462 -15.086 1.00 92.69 86 LEU A O 1
ATOM 714 N N . GLY A 1 87 ? -5.393 4.377 -15.438 1.00 93.75 87 GLY A N 1
ATOM 715 C CA . GLY A 1 87 ? -4.090 4.549 -14.819 1.00 93.75 87 GLY A CA 1
ATOM 716 C C . GLY A 1 87 ? -4.105 4.358 -13.298 1.00 93.75 87 GLY A C 1
ATOM 717 O O . GLY A 1 87 ? -5.151 4.437 -12.646 1.00 93.75 87 GLY A O 1
ATOM 718 N N . PRO A 1 88 ? -2.924 4.118 -12.708 1.00 95.06 88 PRO A N 1
ATOM 719 C CA . PRO A 1 88 ? -2.809 3.638 -11.334 1.00 95.06 88 PRO A CA 1
ATOM 720 C C . PRO A 1 88 ? -3.222 4.692 -10.302 1.00 95.06 88 PRO A C 1
ATOM 722 O O . PRO A 1 88 ? -3.896 4.377 -9.324 1.00 95.06 88 PRO A O 1
ATOM 725 N N . VAL A 1 89 ? -2.855 5.956 -10.534 1.00 94.75 89 VAL A N 1
ATOM 726 C CA . VAL A 1 89 ? -3.113 7.059 -9.595 1.00 94.75 89 VAL A CA 1
ATOM 727 C C . VAL A 1 89 ? -4.601 7.400 -9.533 1.00 94.75 89 VAL A C 1
ATOM 729 O O . VAL A 1 89 ? -5.150 7.531 -8.440 1.00 94.75 89 VAL A O 1
ATOM 732 N N . ILE A 1 90 ? -5.267 7.500 -10.690 1.00 96.31 90 ILE A N 1
ATOM 733 C CA . ILE A 1 90 ? -6.707 7.788 -10.758 1.00 96.31 90 ILE A CA 1
ATOM 734 C C . ILE A 1 90 ? -7.497 6.635 -10.141 1.00 96.31 90 ILE A C 1
ATOM 736 O O . ILE A 1 90 ? -8.394 6.881 -9.339 1.00 96.31 90 ILE A O 1
ATOM 740 N N . ALA A 1 91 ? -7.133 5.387 -10.455 1.00 96.62 91 ALA A N 1
ATOM 741 C CA . ALA A 1 91 ? -7.786 4.210 -9.897 1.00 96.62 91 ALA A CA 1
ATOM 742 C C . ALA A 1 91 ? -7.720 4.189 -8.361 1.00 96.62 91 ALA A C 1
ATOM 744 O O . ALA A 1 91 ? -8.759 4.100 -7.703 1.00 96.62 91 ALA A O 1
ATOM 745 N N . ALA A 1 92 ? -6.5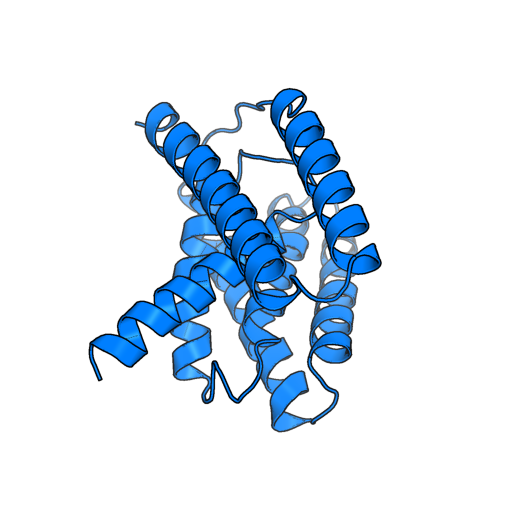20 4.325 -7.785 1.00 96.69 92 ALA A N 1
ATOM 746 C CA . ALA A 1 92 ? -6.345 4.303 -6.334 1.00 96.69 92 ALA A CA 1
ATOM 747 C C . ALA A 1 92 ? -7.036 5.489 -5.655 1.00 96.69 92 ALA A C 1
ATOM 749 O O . ALA A 1 92 ? -7.743 5.303 -4.665 1.00 96.69 92 ALA A O 1
ATOM 750 N N . GLY A 1 93 ? -6.873 6.697 -6.207 1.00 96.81 93 GLY A N 1
ATOM 751 C CA . GLY A 1 93 ? -7.506 7.906 -5.688 1.00 96.81 93 GLY A CA 1
ATOM 752 C C . GLY A 1 93 ? -9.026 7.783 -5.666 1.00 96.81 93 GLY A C 1
ATOM 753 O O . GLY A 1 93 ? -9.642 8.013 -4.630 1.00 96.81 93 GLY A O 1
ATOM 754 N N . PHE A 1 94 ? -9.628 7.326 -6.766 1.00 97.44 94 PHE A N 1
ATOM 755 C CA . PHE A 1 94 ? -11.073 7.144 -6.872 1.00 97.44 94 PHE A CA 1
ATOM 756 C C . PHE A 1 94 ? -11.612 6.140 -5.844 1.00 97.44 94 PHE A C 1
ATOM 758 O O . PHE A 1 94 ? -12.539 6.461 -5.097 1.00 97.44 94 PHE A O 1
ATOM 765 N N . ILE A 1 95 ? -11.007 4.952 -5.749 1.00 97.81 95 ILE A N 1
ATOM 766 C CA . ILE A 1 95 ? -11.427 3.919 -4.790 1.00 97.81 95 ILE A CA 1
ATOM 767 C C . ILE A 1 95 ? -11.233 4.384 -3.342 1.00 97.81 95 ILE A C 1
ATOM 769 O O . ILE A 1 95 ? -12.123 4.195 -2.511 1.00 97.81 95 ILE A O 1
ATOM 773 N N . GLY A 1 96 ? -10.120 5.053 -3.035 1.00 96.25 96 GLY A N 1
ATOM 774 C CA . GLY A 1 96 ? -9.873 5.641 -1.718 1.00 96.25 96 GLY A CA 1
ATOM 775 C C . GLY A 1 96 ? -10.893 6.704 -1.330 1.00 96.25 96 GLY A C 1
ATOM 776 O O . GLY A 1 96 ? -11.429 6.683 -0.219 1.00 96.25 96 GLY A O 1
ATOM 777 N N . THR A 1 97 ? -11.208 7.609 -2.257 1.00 96.56 97 THR A N 1
ATOM 778 C CA . THR A 1 97 ? -12.222 8.646 -2.056 1.00 96.56 97 THR A CA 1
ATOM 779 C C . THR A 1 97 ? -13.592 8.027 -1.806 1.00 96.56 97 THR A C 1
ATOM 781 O O . THR A 1 97 ? -14.241 8.398 -0.829 1.00 96.56 97 THR A O 1
ATOM 784 N N . LEU A 1 98 ? -14.017 7.040 -2.599 1.00 96.56 98 LEU A N 1
ATOM 785 C CA . LEU A 1 98 ? -15.285 6.341 -2.366 1.00 96.56 98 LEU A CA 1
ATOM 786 C C . LEU A 1 98 ? -15.323 5.655 -0.996 1.00 96.56 98 LEU A C 1
ATOM 788 O O . LEU A 1 98 ? -16.298 5.803 -0.256 1.00 96.56 98 LEU A O 1
ATOM 792 N N . ALA A 1 99 ? -14.248 4.959 -0.622 1.00 95.50 99 ALA A N 1
ATOM 793 C CA . ALA A 1 99 ? -14.155 4.287 0.669 1.00 95.50 99 ALA A CA 1
ATOM 794 C C . ALA A 1 99 ? -14.278 5.271 1.845 1.00 95.50 99 ALA A C 1
ATOM 796 O O . ALA A 1 99 ? -14.875 4.935 2.867 1.00 95.50 99 ALA A O 1
ATOM 797 N N . SER A 1 100 ? -13.778 6.504 1.696 1.00 94.75 100 SER A N 1
ATOM 798 C CA . SER A 1 100 ? -13.825 7.534 2.744 1.00 94.75 100 SER A CA 1
ATOM 799 C C . SER A 1 100 ? -15.241 7.969 3.143 1.00 94.75 100 SER A C 1
ATOM 801 O O . SER A 1 100 ? -15.444 8.403 4.278 1.00 94.75 100 SER A O 1
ATOM 803 N N . PHE A 1 101 ? -16.233 7.807 2.260 1.00 94.81 101 PHE A N 1
ATOM 804 C CA . PHE A 1 101 ? -17.628 8.170 2.534 1.00 94.81 101 PHE A CA 1
ATOM 805 C C . PHE A 1 101 ? -18.413 7.067 3.256 1.00 94.81 101 PHE A C 1
ATOM 807 O O . PHE A 1 101 ? -19.434 7.350 3.886 1.00 94.81 101 PHE A O 1
ATOM 814 N N . VAL A 1 102 ? -17.930 5.822 3.236 1.00 92.88 102 VAL A N 1
ATOM 815 C CA . VAL A 1 102 ? -18.602 4.659 3.841 1.00 92.88 102 VAL A CA 1
ATOM 816 C C . VAL A 1 102 ? -18.918 4.827 5.344 1.00 92.88 102 VAL A C 1
ATOM 818 O O . VAL A 1 102 ? -20.034 4.490 5.751 1.00 92.88 102 VAL A O 1
ATOM 821 N N . PRO A 1 103 ? -18.040 5.405 6.193 1.00 91.25 103 PRO A N 1
ATOM 822 C CA . PRO A 1 103 ? -18.357 5.665 7.601 1.00 91.25 103 PRO A CA 1
ATOM 823 C C . PRO A 1 103 ? -19.557 6.601 7.821 1.00 91.25 103 PRO A C 1
ATOM 825 O O . PRO A 1 103 ? -20.131 6.604 8.913 1.00 91.25 103 PRO A O 1
ATOM 828 N N . SER A 1 104 ? -19.948 7.396 6.816 1.00 90.81 104 SER A N 1
ATOM 829 C CA . SER A 1 104 ? -21.093 8.313 6.904 1.00 90.81 104 SER A CA 1
ATOM 830 C C . SER A 1 104 ? -22.430 7.572 7.017 1.00 90.81 104 SER A C 1
ATOM 832 O O . SER A 1 104 ? -23.345 8.072 7.667 1.00 90.81 104 SER A O 1
ATOM 834 N N . ILE A 1 105 ? -22.519 6.348 6.474 1.00 90.06 105 ILE A N 1
ATOM 835 C CA . ILE A 1 105 ? -23.730 5.509 6.503 1.00 90.06 105 ILE A CA 1
ATOM 836 C C . ILE A 1 105 ? -24.133 5.182 7.947 1.00 90.06 105 ILE A C 1
ATOM 838 O O . ILE A 1 105 ? -25.305 5.252 8.307 1.00 90.06 105 ILE A O 1
ATOM 842 N N . ASN A 1 106 ? -23.162 4.839 8.799 1.00 89.06 106 ASN A N 1
ATOM 843 C CA . ASN A 1 106 ? -23.406 4.611 10.219 1.00 89.06 106 ASN A CA 1
ATOM 844 C C . ASN A 1 106 ? -22.180 4.984 11.061 1.00 89.06 106 ASN A C 1
ATOM 846 O O . ASN A 1 106 ? -21.312 4.156 11.352 1.00 89.06 106 ASN A O 1
ATOM 850 N N . LYS A 1 107 ? -22.174 6.231 11.543 1.00 85.31 107 LYS A N 1
ATOM 851 C CA . LYS A 1 107 ? -21.094 6.812 12.360 1.00 85.31 107 LYS A CA 1
ATOM 852 C C . LYS A 1 107 ? -20.852 6.092 13.693 1.00 85.31 107 LYS A C 1
ATOM 854 O O . LYS A 1 107 ? -19.804 6.300 14.311 1.00 85.31 107 LYS A O 1
ATOM 859 N N . LYS A 1 108 ? -21.794 5.268 14.168 1.00 85.06 108 LYS A N 1
ATOM 860 C CA . LYS A 1 108 ? -21.647 4.492 15.412 1.00 85.06 108 LYS A CA 1
ATOM 861 C C . LYS A 1 108 ? -20.956 3.143 15.189 1.00 85.06 108 LYS A C 1
ATOM 863 O O . LYS A 1 108 ? -20.451 2.565 16.146 1.00 85.06 108 LYS A O 1
ATOM 868 N N . SER A 1 109 ? -20.888 2.652 13.950 1.00 85.19 109 SER A N 1
ATOM 869 C CA . SER A 1 109 ? -20.249 1.371 13.642 1.00 85.19 109 SER A CA 1
ATOM 870 C C . SER A 1 109 ? -18.725 1.485 13.684 1.00 85.19 109 SER A C 1
ATOM 872 O O . SER A 1 109 ? -18.130 2.240 12.915 1.00 85.19 109 SER A O 1
ATOM 874 N N . LYS A 1 110 ? -18.073 0.708 14.560 1.00 82.56 110 LYS A N 1
ATOM 875 C CA . LYS A 1 110 ? -16.602 0.617 14.605 1.00 82.56 110 LYS A CA 1
ATOM 876 C C . LYS A 1 110 ? -16.041 0.011 13.313 1.00 82.56 110 LYS A C 1
ATOM 878 O O . LYS A 1 110 ? -15.054 0.508 12.789 1.00 82.56 110 LYS A O 1
ATOM 883 N N . LEU A 1 111 ? -16.720 -0.993 12.760 1.00 84.56 111 LEU A N 1
ATOM 884 C CA . LEU A 1 111 ? -16.296 -1.696 11.548 1.00 84.56 111 LEU A CA 1
ATOM 885 C C . LEU A 1 111 ? -16.244 -0.763 10.329 1.00 84.56 111 LEU A C 1
ATOM 887 O O . LEU A 1 111 ? -15.253 -0.760 9.606 1.00 84.56 111 LEU A O 1
ATOM 891 N N . LEU A 1 112 ? -17.254 0.096 10.143 1.00 86.62 112 LEU A N 1
ATOM 892 C CA . LEU A 1 112 ? -17.260 1.038 9.017 1.00 86.62 112 LEU A CA 1
ATOM 893 C C . LEU A 1 112 ? -16.172 2.108 9.131 1.00 86.62 112 LEU A C 1
ATOM 895 O O . LEU A 1 112 ? -15.733 2.612 8.108 1.00 86.62 112 LEU A O 1
ATOM 899 N N . LYS A 1 113 ? -15.714 2.447 10.342 1.00 87.62 113 LYS A N 1
ATOM 900 C CA . LYS A 1 113 ? -14.598 3.389 10.536 1.00 87.62 113 LYS A CA 1
ATOM 901 C C . LYS A 1 113 ? -13.244 2.787 10.175 1.00 87.62 113 LYS A C 1
ATOM 903 O O . LYS A 1 113 ? -12.345 3.520 9.784 1.00 87.62 113 LYS A O 1
ATOM 908 N N . GLU A 1 114 ? -13.100 1.473 10.308 1.00 88.12 114 GLU A N 1
ATOM 909 C CA . GLU A 1 114 ? -11.862 0.762 9.972 1.00 88.12 114 GLU A CA 1
ATOM 910 C C . GLU A 1 114 ? -11.802 0.332 8.496 1.00 88.12 114 GLU A C 1
ATOM 912 O O . GLU A 1 114 ? -10.737 -0.024 7.998 1.00 88.12 114 GLU A O 1
ATOM 917 N N . LEU A 1 115 ? -12.927 0.399 7.780 1.00 91.94 115 LEU A N 1
ATOM 918 C CA . LEU A 1 115 ? -13.022 0.030 6.370 1.00 91.94 115 LEU A CA 1
ATOM 919 C C . LEU A 1 115 ? -12.190 0.935 5.437 1.00 91.94 115 LEU A C 1
ATOM 921 O O . LEU A 1 115 ? -11.432 0.376 4.645 1.00 91.94 115 LEU A O 1
ATOM 925 N N . PRO A 1 116 ? -12.247 2.284 5.511 1.00 94.12 116 PRO A N 1
ATOM 926 C CA . PRO A 1 116 ? -11.493 3.147 4.601 1.00 94.12 116 PRO A CA 1
ATOM 927 C C . PRO A 1 116 ? -9.985 2.859 4.544 1.00 94.12 116 PRO A C 1
ATOM 929 O O . PRO A 1 116 ? -9.477 2.670 3.438 1.00 94.12 116 PRO A O 1
ATOM 932 N N . PRO A 1 117 ? -9.245 2.771 5.672 1.00 92.44 117 PRO A N 1
ATOM 933 C CA . PRO A 1 117 ? -7.815 2.481 5.607 1.00 92.44 117 PRO A CA 1
ATOM 934 C C . PRO A 1 117 ? -7.518 1.073 5.077 1.00 92.44 117 PRO A C 1
ATOM 936 O O . PRO A 1 117 ? -6.501 0.894 4.415 1.00 92.44 117 PRO A O 1
ATOM 939 N N . ALA A 1 118 ? -8.390 0.087 5.313 1.00 94.62 118 ALA A N 1
ATOM 940 C CA . ALA A 1 118 ? -8.220 -1.254 4.757 1.00 94.62 118 ALA A CA 1
ATOM 941 C C . ALA A 1 118 ? -8.404 -1.263 3.235 1.00 94.62 118 ALA A C 1
ATOM 943 O O . ALA A 1 118 ? -7.503 -1.687 2.516 1.00 94.62 118 ALA A O 1
ATOM 944 N N . VAL A 1 119 ? -9.516 -0.713 2.735 1.00 97.06 119 VAL A N 1
ATOM 945 C CA . VAL A 1 119 ? -9.779 -0.600 1.290 1.00 97.06 119 VAL A CA 1
ATOM 946 C C . VAL A 1 119 ? -8.669 0.187 0.597 1.00 97.06 119 VAL A C 1
ATOM 948 O O . VAL A 1 119 ? -8.198 -0.218 -0.461 1.00 97.06 119 VAL A O 1
ATOM 951 N N . TYR A 1 120 ? -8.205 1.284 1.200 1.00 96.31 120 TYR A N 1
ATOM 952 C CA . TYR A 1 120 ? -7.149 2.100 0.608 1.00 96.31 120 TYR A CA 1
ATOM 953 C C . TYR A 1 120 ? -5.772 1.422 0.643 1.00 96.31 120 TYR A C 1
ATOM 955 O O . TYR A 1 120 ? -4.983 1.601 -0.280 1.00 96.31 120 TYR A O 1
ATOM 963 N N . CYS A 1 121 ? -5.494 0.586 1.652 1.00 96.31 121 CYS A N 1
ATOM 964 C CA . CYS A 1 121 ? -4.315 -0.285 1.651 1.00 96.31 121 CYS A CA 1
ATOM 965 C C . CYS A 1 121 ? -4.318 -1.208 0.431 1.00 96.31 121 CYS A C 1
ATOM 967 O O . CYS A 1 121 ? -3.330 -1.257 -0.298 1.00 96.31 121 CYS A O 1
ATOM 969 N N . GLY A 1 122 ? -5.445 -1.873 0.173 1.00 97.38 122 GLY A N 1
ATOM 970 C CA . GLY A 1 122 ? -5.567 -2.737 -0.994 1.00 97.38 122 GLY A CA 1
ATOM 971 C C . GLY A 1 122 ? -5.560 -1.970 -2.311 1.00 97.38 122 GLY A C 1
ATOM 972 O O . GLY A 1 122 ? -4.993 -2.433 -3.297 1.00 97.38 122 GLY A O 1
ATOM 973 N N . ALA A 1 123 ? -6.092 -0.745 -2.340 1.00 98.06 123 ALA A N 1
ATOM 974 C CA . ALA A 1 123 ? -5.980 0.122 -3.509 1.00 98.06 123 ALA A CA 1
ATOM 975 C C . ALA A 1 123 ? -4.509 0.385 -3.892 1.00 98.06 123 ALA A C 1
ATOM 977 O O . ALA A 1 123 ? -4.165 0.329 -5.073 1.00 98.06 123 ALA A O 1
ATOM 978 N N . PHE A 1 124 ? -3.615 0.572 -2.913 1.00 97.50 124 PHE A N 1
ATOM 979 C CA . PHE A 1 124 ? -2.176 0.695 -3.180 1.00 97.50 124 PHE A CA 1
ATOM 980 C C . PHE A 1 124 ? -1.547 -0.579 -3.759 1.00 97.50 124 PHE A C 1
ATOM 982 O O . PHE A 1 124 ? -0.629 -0.491 -4.572 1.00 97.50 124 PHE A O 1
ATOM 989 N N . VAL A 1 125 ? -2.032 -1.762 -3.387 1.00 97.81 125 VAL A N 1
ATOM 990 C CA . VAL A 1 125 ? -1.583 -3.019 -4.004 1.00 97.81 125 VAL A CA 1
ATOM 991 C C . VAL A 1 125 ? -2.116 -3.116 -5.437 1.00 97.81 125 VAL A C 1
ATOM 993 O O . VAL A 1 125 ? -1.349 -3.361 -6.368 1.00 97.81 125 VAL A O 1
ATOM 996 N N . GLY A 1 126 ? -3.406 -2.842 -5.648 1.00 96.94 126 GLY A N 1
ATOM 997 C CA . GLY A 1 126 ? -4.070 -2.917 -6.957 1.00 96.94 126 GLY A CA 1
ATOM 998 C C . GLY A 1 126 ? -3.588 -1.892 -7.993 1.00 96.94 126 GLY A C 1
ATOM 999 O O . GLY A 1 126 ? -3.724 -2.124 -9.195 1.00 96.94 126 GLY A O 1
ATOM 1000 N N . MET A 1 127 ? -2.989 -0.776 -7.565 1.00 96.75 127 MET A N 1
ATOM 1001 C CA . MET A 1 127 ? -2.394 0.216 -8.473 1.00 96.75 127 MET A CA 1
ATOM 1002 C C . MET A 1 127 ? -0.997 -0.163 -8.984 1.00 96.75 127 MET A C 1
ATOM 1004 O O . MET A 1 127 ? -0.391 0.607 -9.730 1.00 96.75 127 MET A O 1
ATOM 1008 N N . THR A 1 128 ? -0.465 -1.322 -8.588 1.00 95.75 128 THR A N 1
ATOM 1009 C CA . THR A 1 128 ? 0.831 -1.810 -9.075 1.00 95.75 128 THR A CA 1
ATOM 1010 C C . THR A 1 128 ? 0.839 -1.888 -10.603 1.00 95.75 128 THR A C 1
ATOM 1012 O O . THR A 1 128 ? -0.171 -2.210 -11.235 1.00 95.75 128 THR A O 1
ATOM 1015 N N . SER A 1 129 ? 1.978 -1.558 -11.219 1.00 92.00 129 SER A N 1
ATOM 1016 C CA . SER A 1 129 ? 2.111 -1.607 -12.674 1.00 92.00 129 SER A CA 1
ATOM 1017 C C . SER A 1 129 ? 1.956 -3.038 -13.193 1.00 92.00 129 SER A C 1
ATOM 1019 O O . SER A 1 129 ? 2.432 -3.994 -12.577 1.00 92.00 129 SER A O 1
ATOM 1021 N N . ALA A 1 130 ? 1.343 -3.182 -14.371 1.00 88.94 130 ALA A N 1
ATOM 1022 C CA . ALA A 1 130 ? 1.169 -4.483 -15.016 1.00 88.94 130 ALA A CA 1
ATOM 1023 C C . ALA A 1 130 ? 2.510 -5.173 -15.342 1.00 88.94 130 ALA A C 1
ATOM 1025 O O . ALA A 1 130 ? 2.562 -6.393 -15.443 1.00 88.94 130 ALA A O 1
ATOM 1026 N N . ASN A 1 131 ? 3.603 -4.409 -15.454 1.00 89.25 131 ASN A N 1
ATOM 1027 C CA . ASN A 1 131 ? 4.946 -4.955 -15.654 1.00 89.25 131 ASN A CA 1
ATOM 1028 C C . ASN A 1 131 ? 5.458 -5.721 -14.425 1.00 89.25 131 ASN A C 1
ATOM 1030 O O . ASN A 1 131 ? 6.258 -6.635 -14.578 1.00 89.25 131 ASN A O 1
ATOM 1034 N N . VAL A 1 132 ? 5.031 -5.336 -13.218 1.00 89.88 132 VAL A N 1
ATOM 1035 C CA . VAL A 1 132 ? 5.427 -6.005 -11.968 1.00 89.88 132 VAL A CA 1
ATOM 1036 C C . VAL A 1 132 ? 4.395 -7.059 -11.576 1.00 89.88 132 VAL A C 1
ATOM 1038 O O . VAL A 1 132 ? 4.767 -8.184 -11.253 1.00 89.88 132 VAL A O 1
ATOM 1041 N N . ALA A 1 133 ? 3.110 -6.700 -11.633 1.00 90.75 133 ALA A N 1
ATOM 1042 C CA . ALA A 1 133 ? 1.978 -7.542 -11.264 1.00 90.75 133 ALA A CA 1
ATOM 1043 C C . ALA A 1 133 ? 1.051 -7.746 -12.481 1.00 90.75 133 ALA A C 1
ATOM 1045 O O . ALA A 1 133 ? 0.079 -7.004 -12.648 1.00 90.75 133 ALA A O 1
ATOM 1046 N N . PRO A 1 134 ? 1.331 -8.733 -13.351 1.00 86.19 134 PRO A N 1
ATOM 1047 C CA . PRO A 1 134 ? 0.666 -8.847 -14.652 1.00 86.19 134 PRO A CA 1
ATOM 1048 C C . PRO A 1 134 ? -0.772 -9.365 -14.577 1.00 86.19 134 PRO A C 1
ATOM 1050 O O . PRO A 1 134 ? -1.546 -9.192 -15.516 1.00 86.19 134 PRO A O 1
ATOM 1053 N N . ASN A 1 135 ? -1.148 -10.035 -13.488 1.00 91.19 135 ASN A N 1
ATOM 1054 C CA . ASN A 1 135 ? -2.433 -10.708 -13.374 1.00 91.19 135 ASN A CA 1
ATOM 1055 C C . ASN A 1 135 ? -3.061 -10.553 -11.984 1.00 91.19 135 ASN A C 1
ATOM 1057 O O . ASN A 1 135 ? -2.392 -10.357 -10.970 1.00 91.19 135 ASN A O 1
ATOM 1061 N N . LEU A 1 136 ? -4.385 -10.724 -11.936 1.00 93.62 136 LEU A N 1
ATOM 1062 C CA . LEU A 1 136 ? -5.156 -10.621 -10.697 1.00 93.62 136 LEU A CA 1
ATOM 1063 C C . LEU A 1 136 ? -4.698 -11.636 -9.637 1.00 93.62 136 LEU A C 1
ATOM 1065 O O . LEU A 1 136 ? -4.759 -11.348 -8.449 1.00 93.62 136 LEU A O 1
ATOM 1069 N N . LYS A 1 137 ? -4.199 -12.810 -10.050 1.00 93.38 137 LYS A N 1
ATOM 1070 C CA . LYS A 1 137 ? -3.671 -13.829 -9.128 1.00 93.38 137 LYS A CA 1
ATOM 1071 C C . LYS A 1 137 ? -2.476 -13.309 -8.323 1.00 93.38 137 LYS A C 1
ATOM 1073 O O . LYS A 1 137 ? -2.446 -13.517 -7.114 1.00 93.38 137 LYS A O 1
ATOM 1078 N N . PHE A 1 138 ? -1.541 -12.607 -8.971 1.00 94.50 138 PHE A N 1
ATOM 1079 C CA . PHE A 1 138 ? -0.419 -11.962 -8.287 1.00 94.50 138 PHE A CA 1
ATOM 1080 C C . PHE A 1 138 ? -0.924 -10.929 -7.277 1.00 94.50 138 PHE A C 1
ATOM 1082 O O . PHE A 1 138 ? -0.512 -10.945 -6.120 1.00 94.50 138 PHE A O 1
ATOM 1089 N N . ILE A 1 139 ? -1.863 -10.075 -7.695 1.00 96.38 139 ILE A N 1
ATOM 1090 C CA . ILE A 1 139 ? -2.448 -9.043 -6.830 1.00 96.38 139 ILE A CA 1
ATOM 1091 C C . ILE A 1 139 ? -3.136 -9.661 -5.615 1.00 96.38 139 ILE A C 1
ATOM 1093 O O . ILE A 1 139 ? -2.909 -9.199 -4.508 1.00 96.38 139 ILE A O 1
ATOM 1097 N N . LEU A 1 140 ? -3.925 -10.724 -5.785 1.00 96.00 140 LEU A N 1
ATOM 1098 C CA . LEU A 1 140 ? -4.596 -11.398 -4.670 1.00 96.00 140 LEU A CA 1
ATOM 1099 C C . LEU A 1 140 ? -3.605 -12.024 -3.683 1.00 96.00 140 LEU A C 1
ATOM 1101 O O . LEU A 1 140 ? -3.826 -11.965 -2.475 1.00 96.00 140 LEU A O 1
ATOM 1105 N N . PHE A 1 141 ? -2.512 -12.604 -4.181 1.00 95.12 141 PHE A N 1
ATOM 1106 C CA . PHE A 1 141 ? -1.461 -13.154 -3.328 1.00 95.12 141 PHE A CA 1
ATOM 1107 C C . PHE A 1 141 ? -0.737 -12.055 -2.540 1.00 95.12 141 PHE A C 1
ATOM 1109 O O . PHE A 1 141 ? -0.613 -12.150 -1.317 1.00 95.12 141 PHE A O 1
ATOM 1116 N N . ALA A 1 142 ? -0.332 -10.981 -3.221 1.00 96.62 142 ALA A N 1
ATOM 1117 C CA . ALA A 1 142 ? 0.283 -9.825 -2.581 1.00 96.62 142 ALA A CA 1
ATOM 1118 C C . ALA A 1 142 ? -0.655 -9.173 -1.566 1.00 96.62 142 ALA A C 1
ATOM 1120 O O . ALA A 1 142 ? -0.239 -8.842 -0.461 1.00 96.62 142 ALA A O 1
ATOM 1121 N N . GLU A 1 143 ? -1.938 -9.073 -1.892 1.00 96.81 143 GLU A N 1
ATOM 1122 C CA . GLU A 1 143 ? -2.946 -8.497 -1.015 1.00 96.81 143 GLU A CA 1
ATOM 1123 C C . GLU A 1 143 ? -3.172 -9.333 0.245 1.00 96.81 143 GLU A C 1
ATOM 1125 O O . GLU A 1 143 ? -3.347 -8.788 1.331 1.00 96.81 143 GLU A O 1
ATOM 1130 N N . PHE A 1 144 ? -3.102 -10.660 0.148 1.00 95.19 144 PHE A N 1
ATOM 1131 C CA . PHE A 1 144 ? -3.166 -11.517 1.329 1.00 95.19 144 PHE A CA 1
ATOM 1132 C C . PHE A 1 144 ? -1.992 -11.252 2.289 1.00 95.19 144 PHE A C 1
ATOM 1134 O O . PHE A 1 144 ? -2.177 -11.173 3.510 1.00 95.19 144 PHE A O 1
ATOM 1141 N N . ILE A 1 145 ? -0.789 -11.043 1.744 1.00 95.19 145 ILE A N 1
ATOM 1142 C CA . ILE A 1 145 ? 0.392 -10.642 2.521 1.00 95.19 145 ILE A CA 1
ATOM 1143 C C . ILE A 1 145 ? 0.189 -9.233 3.099 1.00 95.19 145 ILE A C 1
ATOM 1145 O O . ILE A 1 145 ? 0.407 -9.028 4.295 1.00 95.19 145 ILE A O 1
ATOM 1149 N N . ALA A 1 146 ? -0.278 -8.278 2.291 1.00 95.44 146 ALA A N 1
ATOM 1150 C CA . ALA A 1 146 ? -0.541 -6.900 2.703 1.00 95.44 146 ALA A CA 1
ATOM 1151 C C . ALA A 1 146 ? -1.550 -6.838 3.852 1.00 95.44 146 ALA A C 1
ATOM 1153 O O . ALA A 1 146 ? -1.270 -6.235 4.885 1.00 95.44 146 ALA A O 1
ATOM 1154 N N . GLY A 1 147 ? -2.690 -7.514 3.717 1.00 93.25 147 GLY A N 1
ATOM 1155 C CA . GLY A 1 147 ? -3.731 -7.590 4.735 1.00 93.25 147 GLY A CA 1
ATOM 1156 C C . GLY A 1 147 ? -3.247 -8.259 6.025 1.00 93.25 147 GLY A C 1
ATOM 1157 O O . GLY A 1 147 ? -3.578 -7.805 7.121 1.00 93.25 147 GLY A O 1
ATOM 1158 N N . SER A 1 148 ? -2.383 -9.273 5.922 1.00 91.00 148 SER A N 1
ATOM 1159 C CA . SER A 1 148 ? -1.738 -9.886 7.092 1.00 91.00 148 SER A CA 1
ATOM 1160 C C . SER A 1 148 ? -0.835 -8.886 7.823 1.00 91.00 148 SER A C 1
ATOM 1162 O O . SER A 1 148 ? -0.938 -8.722 9.042 1.00 91.00 148 SER A O 1
ATOM 1164 N N . ILE A 1 149 ? 0.009 -8.152 7.089 1.00 90.25 149 ILE A N 1
ATOM 1165 C CA . ILE A 1 149 ? 0.861 -7.090 7.649 1.00 90.25 149 ILE A CA 1
ATOM 1166 C C . ILE A 1 149 ? 0.003 -5.939 8.200 1.00 90.25 149 ILE A C 1
ATOM 1168 O O . ILE A 1 149 ? 0.337 -5.365 9.238 1.00 90.25 149 ILE A O 1
ATOM 1172 N N . LEU A 1 150 ? -1.117 -5.603 7.560 1.00 90.19 150 LEU A N 1
ATOM 1173 C CA . LEU A 1 150 ? -2.052 -4.570 8.006 1.00 90.19 150 LEU A CA 1
ATOM 1174 C C . LEU A 1 150 ? -2.635 -4.905 9.380 1.00 90.19 150 LEU A C 1
ATOM 1176 O O . LEU A 1 150 ? -2.622 -4.053 10.268 1.00 90.19 150 LEU A O 1
ATOM 1180 N N . ILE A 1 151 ? -3.070 -6.148 9.585 1.00 87.75 151 ILE A N 1
ATOM 1181 C CA . ILE A 1 151 ? -3.545 -6.621 10.889 1.00 87.75 151 ILE A CA 1
ATOM 1182 C C . ILE A 1 151 ? -2.404 -6.564 11.921 1.00 87.75 151 ILE A C 1
ATOM 1184 O O . ILE A 1 151 ? -2.571 -5.973 12.987 1.00 87.75 151 ILE A O 1
ATOM 1188 N N . LEU A 1 152 ? -1.213 -7.088 11.594 1.00 83.44 152 LEU A N 1
ATOM 1189 C CA . LEU A 1 152 ? -0.006 -7.057 12.452 1.00 83.44 152 LEU A CA 1
ATOM 1190 C C . LEU A 1 152 ? 0.433 -5.649 12.850 1.00 83.44 152 LEU A C 1
ATOM 1192 O O . LEU A 1 152 ? 0.876 -5.422 13.980 1.00 83.44 152 LEU A O 1
ATOM 1196 N N . SER A 1 153 ? 0.265 -4.694 11.948 1.00 80.31 153 SER A N 1
ATOM 1197 C CA . SER A 1 153 ? 0.652 -3.304 12.144 1.00 80.31 153 SER A CA 1
ATOM 1198 C C . SER A 1 153 ? -0.489 -2.415 12.629 1.00 80.31 153 SER A C 1
ATOM 1200 O O . SER A 1 153 ? -0.253 -1.224 12.819 1.00 80.31 153 SER A O 1
ATOM 1202 N N . LYS A 1 154 ? -1.701 -2.935 12.880 1.00 78.44 154 LYS A N 1
ATOM 1203 C CA . LYS A 1 154 ? -2.889 -2.136 13.244 1.00 78.44 154 LYS A CA 1
ATOM 1204 C C . LYS A 1 154 ? -2.632 -1.150 14.387 1.00 78.44 154 LYS A C 1
ATOM 1206 O O . LYS A 1 154 ? -3.104 -0.029 14.311 1.00 78.44 154 LYS A O 1
ATOM 1211 N N . ASN A 1 155 ? -1.794 -1.512 15.360 1.00 73.00 155 ASN A N 1
ATOM 1212 C CA . ASN A 1 155 ? -1.521 -0.698 16.559 1.00 73.00 155 ASN A CA 1
ATOM 1213 C C . ASN A 1 155 ? -0.174 0.039 16.502 1.00 73.00 155 ASN A C 1
ATOM 1215 O O . ASN A 1 155 ? 0.390 0.428 17.523 1.00 73.00 155 ASN A O 1
ATOM 1219 N N . ILE A 1 156 ? 0.397 0.162 15.308 1.00 71.12 156 ILE A N 1
ATOM 1220 C CA . ILE A 1 156 ? 1.702 0.772 15.064 1.00 71.12 156 ILE A CA 1
ATOM 1221 C C . ILE A 1 156 ? 1.488 1.913 14.083 1.00 71.12 156 ILE A C 1
ATOM 1223 O O . ILE A 1 156 ? 0.766 1.746 13.101 1.00 71.12 156 ILE A O 1
ATOM 1227 N N . PHE A 1 157 ? 2.119 3.063 14.330 1.00 67.00 157 PHE A N 1
ATOM 1228 C CA . PHE A 1 157 ? 2.056 4.206 13.415 1.00 67.00 157 PHE A CA 1
ATOM 1229 C C . PHE A 1 157 ? 0.618 4.687 13.146 1.00 67.00 157 PHE A C 1
ATOM 1231 O O . PHE A 1 157 ? 0.275 5.081 12.033 1.00 67.00 157 PHE A O 1
ATOM 1238 N N . ASN A 1 158 ? -0.245 4.653 14.166 1.00 71.50 158 ASN A N 1
ATOM 1239 C CA . ASN A 1 158 ? -1.589 5.218 14.060 1.00 71.50 158 ASN A CA 1
ATOM 1240 C C . ASN A 1 158 ? -1.497 6.734 13.871 1.00 71.50 158 ASN A C 1
ATOM 1242 O O . ASN A 1 158 ? -0.771 7.408 14.595 1.00 71.50 158 ASN A O 1
ATOM 1246 N N . GLY A 1 159 ? -2.184 7.251 12.851 1.00 67.44 159 GLY A N 1
ATOM 1247 C CA . GLY A 1 159 ? -2.103 8.662 12.465 1.00 67.44 159 GLY A CA 1
ATOM 1248 C C . GLY A 1 159 ? -0.844 9.057 11.680 1.00 67.44 159 GLY A C 1
ATOM 1249 O O . GLY A 1 159 ? -0.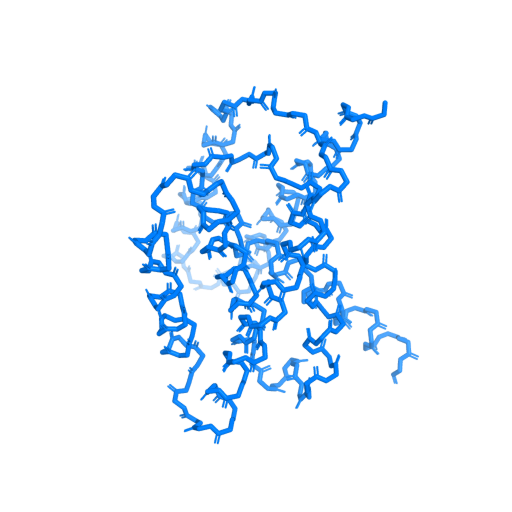738 10.210 11.276 1.00 67.44 159 GLY A O 1
ATOM 1250 N N . PHE A 1 160 ? 0.087 8.132 11.408 1.00 71.44 160 PH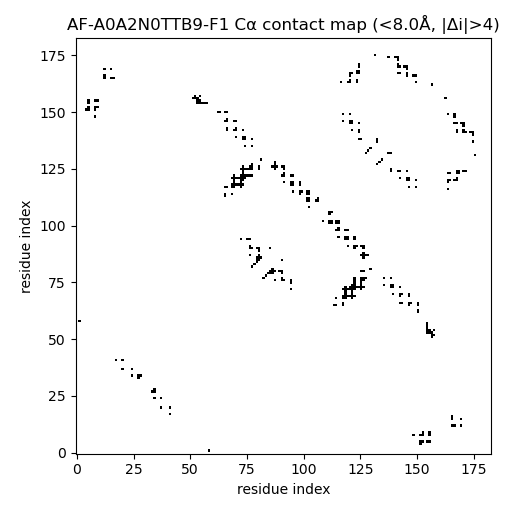E A N 1
ATOM 1251 C CA . PHE A 1 160 ? 1.241 8.408 10.545 1.00 71.44 160 PHE A CA 1
ATOM 1252 C C . PHE A 1 160 ? 0.884 8.197 9.075 1.00 71.44 160 PHE A C 1
ATOM 1254 O O . PHE A 1 160 ? 0.500 7.101 8.654 1.00 71.44 160 PHE A O 1
ATOM 1261 N N . GLY A 1 161 ? 1.067 9.251 8.280 1.00 74.56 161 GLY A N 1
ATOM 1262 C CA . GLY A 1 161 ? 1.014 9.164 6.825 1.00 74.56 161 GLY A CA 1
ATOM 1263 C C . GLY A 1 161 ? 2.084 8.208 6.285 1.00 74.56 161 GLY A C 1
ATOM 1264 O O . GLY A 1 161 ? 3.174 8.104 6.842 1.00 74.56 161 GLY A O 1
ATOM 1265 N N . GLY A 1 162 ? 1.763 7.489 5.209 1.00 80.31 162 GLY A N 1
ATOM 1266 C CA . GLY A 1 162 ? 2.690 6.574 4.528 1.00 80.31 162 GLY A CA 1
ATOM 1267 C C . GLY A 1 162 ? 2.603 5.102 4.948 1.00 80.31 162 GLY A C 1
ATOM 1268 O O . GLY A 1 162 ? 2.941 4.244 4.139 1.00 80.31 162 GLY A O 1
ATOM 1269 N N . LYS A 1 163 ? 2.049 4.776 6.128 1.00 87.06 163 LYS A N 1
ATOM 12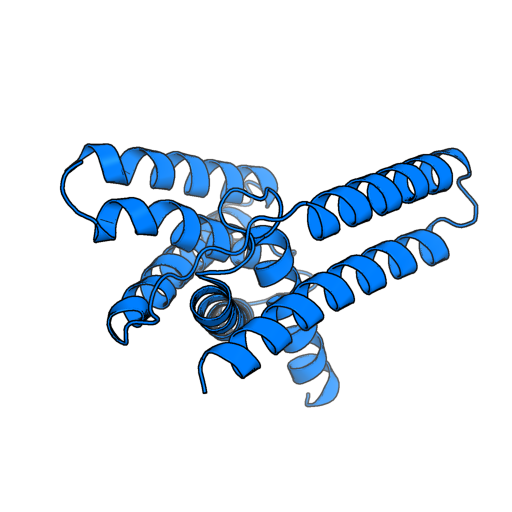70 C CA . LYS A 1 163 ? 1.940 3.390 6.641 1.00 87.06 163 LYS A CA 1
ATOM 1271 C C . LYS A 1 163 ? 1.345 2.404 5.627 1.00 87.06 163 LYS A C 1
ATOM 1273 O O . LYS A 1 163 ? 1.940 1.367 5.360 1.00 87.06 163 LYS A O 1
ATOM 1278 N N . LEU A 1 164 ? 0.172 2.721 5.075 1.00 91.81 164 LEU A N 1
ATOM 1279 C CA . LEU A 1 164 ? -0.546 1.828 4.154 1.00 91.81 164 LEU A CA 1
ATOM 1280 C C . LEU A 1 164 ? 0.246 1.591 2.859 1.00 91.81 164 LEU A C 1
ATOM 1282 O O . LEU A 1 164 ? 0.326 0.463 2.385 1.00 91.81 164 LEU A O 1
ATOM 1286 N N . GLY A 1 165 ? 0.890 2.640 2.338 1.00 92.06 165 GLY A N 1
ATOM 1287 C CA . GLY A 1 165 ? 1.748 2.544 1.159 1.00 92.06 165 GLY A CA 1
ATOM 1288 C C . GLY A 1 165 ? 2.977 1.669 1.409 1.00 92.06 165 GLY A C 1
ATOM 1289 O O . GLY A 1 165 ? 3.285 0.810 0.589 1.00 92.06 165 GLY A O 1
ATOM 1290 N N . THR A 1 166 ? 3.637 1.807 2.564 1.00 90.44 166 THR A N 1
ATOM 1291 C CA . THR A 1 166 ? 4.775 0.948 2.934 1.00 90.44 166 THR A CA 1
ATOM 1292 C C . THR A 1 166 ? 4.352 -0.516 3.073 1.00 90.44 166 THR A C 1
ATOM 1294 O O . THR A 1 166 ? 5.082 -1.401 2.633 1.00 90.44 166 THR A O 1
ATOM 1297 N N . ILE A 1 167 ? 3.170 -0.794 3.635 1.00 93.31 167 ILE A N 1
ATOM 1298 C CA . ILE A 1 167 ? 2.623 -2.159 3.732 1.00 93.31 167 ILE A CA 1
ATOM 1299 C C . ILE A 1 167 ? 2.406 -2.753 2.338 1.00 93.31 167 ILE A C 1
ATOM 1301 O O . ILE A 1 167 ? 2.897 -3.848 2.058 1.00 93.31 167 ILE A O 1
ATOM 1305 N N . ALA A 1 168 ? 1.731 -2.014 1.456 1.00 95.12 168 ALA A N 1
ATOM 1306 C CA . ALA A 1 168 ? 1.495 -2.434 0.081 1.00 95.12 168 ALA A CA 1
ATOM 1307 C C . ALA A 1 168 ? 2.816 -2.677 -0.666 1.00 95.12 168 ALA A C 1
ATOM 1309 O O . ALA A 1 168 ? 3.020 -3.756 -1.221 1.00 95.12 168 ALA A O 1
ATOM 1310 N N . PHE A 1 169 ? 3.764 -1.739 -0.593 1.00 92.81 169 PHE A N 1
ATOM 1311 C CA . PHE A 1 169 ? 5.086 -1.885 -1.203 1.00 92.81 169 PHE A CA 1
ATOM 1312 C C . PHE A 1 169 ? 5.831 -3.121 -0.685 1.00 92.81 169 PHE A C 1
ATOM 1314 O O . PHE A 1 169 ? 6.332 -3.914 -1.479 1.00 92.81 169 PHE A O 1
ATOM 1321 N N . THR A 1 170 ? 5.844 -3.330 0.636 1.00 93.06 170 THR A N 1
ATOM 1322 C CA . THR A 1 170 ? 6.466 -4.508 1.263 1.00 93.06 170 THR A CA 1
ATOM 1323 C C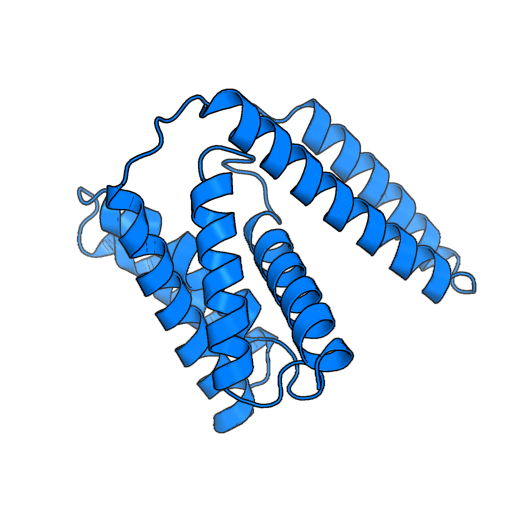 . THR A 1 170 ? 5.850 -5.796 0.724 1.00 93.06 170 THR A C 1
ATOM 1325 O O . THR A 1 170 ? 6.567 -6.724 0.360 1.00 93.06 170 THR A O 1
ATOM 1328 N N . SER A 1 171 ? 4.520 -5.853 0.641 1.00 95.12 171 SER A N 1
ATOM 1329 C CA . SER A 1 171 ? 3.805 -7.039 0.169 1.00 95.12 171 SER A CA 1
ATOM 1330 C C . SER A 1 171 ? 4.091 -7.362 -1.299 1.00 95.12 171 SER A C 1
ATOM 1332 O O . SER A 1 171 ? 4.321 -8.525 -1.629 1.00 95.12 171 SER A O 1
ATOM 1334 N N . ILE A 1 172 ? 4.158 -6.344 -2.163 1.00 95.38 172 ILE A N 1
ATOM 1335 C CA . ILE A 1 172 ? 4.499 -6.495 -3.579 1.00 95.38 172 ILE A CA 1
ATOM 1336 C C . ILE A 1 172 ? 5.955 -6.928 -3.722 1.00 95.38 172 ILE A C 1
ATOM 1338 O O . ILE A 1 172 ? 6.224 -7.868 -4.458 1.00 95.38 172 ILE A O 1
ATOM 1342 N N . ALA A 1 173 ? 6.887 -6.314 -2.990 1.00 92.31 173 ALA A N 1
ATOM 1343 C CA . ALA A 1 173 ? 8.298 -6.691 -3.029 1.00 92.31 173 ALA A CA 1
ATOM 1344 C C . ALA A 1 173 ? 8.510 -8.153 -2.604 1.00 92.31 173 ALA A C 1
ATOM 1346 O O . ALA A 1 173 ? 9.176 -8.906 -3.311 1.00 92.31 173 ALA A O 1
ATOM 1347 N N . ILE A 1 174 ? 7.889 -8.577 -1.497 1.00 92.38 174 ILE A N 1
ATOM 1348 C CA . ILE A 1 174 ? 7.929 -9.973 -1.039 1.00 92.38 174 ILE A CA 1
ATOM 1349 C C . ILE A 1 174 ? 7.315 -10.900 -2.092 1.00 92.38 174 ILE A C 1
ATOM 1351 O O . ILE A 1 174 ? 7.915 -11.917 -2.429 1.00 92.38 174 ILE A O 1
ATOM 1355 N N . SER A 1 175 ? 6.151 -10.548 -2.639 1.00 94.00 175 SER A N 1
ATOM 1356 C CA . SER A 1 175 ? 5.469 -11.368 -3.650 1.00 94.00 175 SER A CA 1
ATOM 1357 C C . SER A 1 175 ? 6.288 -11.510 -4.923 1.00 94.00 175 SER A C 1
ATOM 1359 O O . SER A 1 175 ? 6.397 -12.613 -5.450 1.00 94.00 175 SER A O 1
ATOM 1361 N N . SER A 1 176 ? 6.908 -10.423 -5.383 1.00 91.75 176 SER A N 1
ATOM 1362 C CA . SER A 1 176 ? 7.827 -10.423 -6.517 1.00 91.75 176 SER A CA 1
ATOM 1363 C C . SER A 1 176 ? 9.023 -11.326 -6.244 1.00 91.75 176 SER A C 1
ATOM 1365 O O . SER A 1 176 ? 9.320 -12.184 -7.064 1.00 91.75 176 SER A O 1
ATOM 1367 N N . ILE A 1 177 ? 9.681 -11.200 -5.086 1.00 90.69 177 ILE A N 1
ATOM 1368 C CA . ILE A 1 177 ? 10.826 -12.055 -4.739 1.00 90.69 177 ILE A CA 1
ATOM 1369 C C . ILE A 1 177 ? 10.411 -13.528 -4.7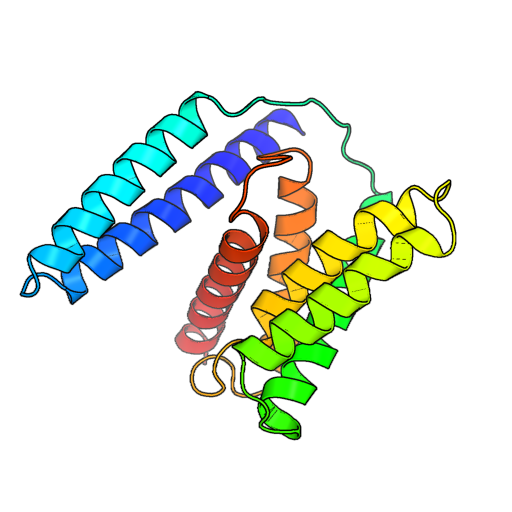26 1.00 90.69 177 ILE A C 1
ATOM 1371 O O . ILE A 1 177 ? 11.089 -14.352 -5.326 1.00 90.69 177 ILE A O 1
ATOM 1375 N N . ILE A 1 178 ? 9.293 -13.866 -4.083 1.00 90.50 178 ILE A N 1
ATOM 1376 C CA . ILE A 1 178 ? 8.803 -15.247 -4.019 1.00 90.50 178 ILE A CA 1
ATOM 1377 C C . ILE A 1 178 ? 8.525 -15.770 -5.430 1.00 90.50 178 ILE A C 1
ATOM 1379 O O . ILE A 1 178 ? 9.067 -16.800 -5.815 1.00 90.50 178 ILE A O 1
ATOM 1383 N N . LEU A 1 179 ? 7.706 -15.066 -6.210 1.00 86.25 179 LEU A N 1
ATOM 1384 C CA . LEU A 1 179 ? 7.211 -15.581 -7.484 1.00 86.25 179 LEU A CA 1
ATOM 1385 C C . LEU A 1 179 ? 8.265 -15.571 -8.594 1.00 86.25 179 LEU A C 1
ATOM 1387 O O . LEU A 1 179 ? 8.308 -16.541 -9.332 1.00 86.25 179 LEU A O 1
ATOM 1391 N N . TYR A 1 180 ? 9.126 -14.552 -8.687 1.00 83.06 180 TYR A N 1
ATOM 1392 C CA . TYR A 1 180 ? 10.188 -14.496 -9.707 1.00 83.06 180 TYR A CA 1
ATOM 1393 C C . TYR A 1 180 ? 11.426 -15.341 -9.367 1.00 83.06 180 TYR A C 1
ATOM 1395 O O . TYR A 1 180 ? 12.275 -15.537 -10.228 1.00 83.06 180 TYR A O 1
ATOM 1403 N N . THR A 1 181 ? 11.587 -15.792 -8.116 1.00 81.00 181 THR A N 1
ATOM 1404 C CA . THR A 1 181 ? 12.707 -16.681 -7.741 1.00 81.00 181 THR A CA 1
ATOM 1405 C C . THR A 1 181 ? 12.298 -18.155 -7.769 1.00 81.00 181 THR A C 1
ATOM 1407 O O . THR A 1 181 ? 13.141 -19.017 -7.997 1.00 81.00 181 THR A O 1
ATOM 1410 N N . LEU A 1 182 ? 11.022 -18.465 -7.509 1.00 73.31 182 LEU A N 1
ATOM 1411 C CA . LEU A 1 182 ? 10.500 -19.839 -7.524 1.00 73.31 182 LEU A CA 1
ATOM 1412 C C . LEU A 1 182 ? 10.008 -20.303 -8.903 1.00 73.31 182 LEU A C 1
ATOM 1414 O O . LEU A 1 182 ? 9.887 -21.512 -9.100 1.00 73.31 182 LEU A O 1
ATOM 1418 N N . PHE A 1 183 ? 9.715 -19.379 -9.821 1.00 60.47 183 PHE A N 1
ATOM 1419 C CA . PHE A 1 183 ? 9.228 -19.644 -11.179 1.00 60.47 183 PHE A CA 1
ATOM 1420 C C . PHE A 1 183 ? 9.992 -18.797 -12.193 1.00 60.47 183 PHE A C 1
ATOM 1422 O O . PHE A 1 183 ? 10.178 -19.301 -13.323 1.00 60.47 183 PHE A O 1
#

Nearest PDB structures (foldseek):
  8j80-assembly1_A  TM=2.139E-01  e=5.253E-01  Homo sapiens
  5cwb-assembly1_A  TM=4.162E-01  e=6.288E+00  synthetic construct
  6lo8-assembly1_A  TM=2.661E-01  e=4.952E+00  Saccharomyces cerevisiae S288C

Organism: NCBI:txid435906